Protein AF-A0A8J8AW54-F1 (afdb_monomer_lite)

pLDDT: mean 80.11, std 24.18, range [31.42, 98.75]

Secondary structure (DSSP, 8-state):
--PPPP---PPP-----------------------------PPPP--TTTSTTS--SS--HHHHHHHTT--HHHHHHHHHHHHHHHHHHHHHHHHTT-HHHHHHHHHHHHHHTHHHHHHHHHHTTPPP-HHHHHHHHHHHHTT--HHHHHHHHHHHHHHHHHHHGGGTT-HHHHHHHHHHHHHHHHHHHHHTEETTEES-HHHHHHTT--

Structure (mmCIF, N/CA/C/O backbone):
data_AF-A0A8J8AW54-F1
#
_entry.id   AF-A0A8J8AW54-F1
#
loop_
_atom_site.group_PDB
_atom_site.id
_atom_site.type_symbol
_atom_site.label_atom_id
_atom_site.label_alt_id
_atom_site.label_comp_id
_atom_site.label_asym_id
_atom_site.label_entity_id
_atom_site.label_seq_id
_atom_site.pdbx_PDB_ins_code
_atom_site.Cartn_x
_atom_site.Cartn_y
_atom_site.Cartn_z
_atom_site.occupancy
_atom_site.B_iso_or_equiv
_atom_site.auth_seq_id
_atom_site.auth_comp_id
_atom_site.auth_asym_id
_atom_site.auth_atom_id
_atom_site.pdbx_PDB_model_num
ATOM 1 N N . MET A 1 1 ? -40.677 -19.130 32.844 1.00 48.62 1 MET A N 1
ATOM 2 C CA . MET A 1 1 ? -39.792 -18.388 31.922 1.00 48.62 1 MET A CA 1
ATOM 3 C C . MET A 1 1 ? -39.401 -19.340 30.803 1.00 48.62 1 MET A C 1
ATOM 5 O O . MET A 1 1 ? -38.615 -20.244 31.039 1.00 48.62 1 MET A O 1
ATOM 9 N N . THR A 1 2 ? -40.040 -19.239 29.641 1.00 48.47 2 THR A N 1
ATOM 10 C CA . THR A 1 2 ? -39.802 -20.123 28.487 1.00 48.47 2 THR A CA 1
ATOM 11 C C . THR A 1 2 ? -38.800 -19.460 27.547 1.00 48.47 2 THR A C 1
ATOM 13 O O . THR A 1 2 ? -39.107 -18.418 26.973 1.00 48.47 2 THR A O 1
ATOM 16 N N . GLN A 1 3 ? -37.598 -20.033 27.424 1.00 49.41 3 GLN A N 1
ATOM 17 C CA . GLN A 1 3 ? -36.606 -19.610 26.432 1.00 49.41 3 GLN A CA 1
ATOM 18 C C . GLN A 1 3 ? -37.079 -19.994 25.025 1.00 49.41 3 GLN A C 1
ATOM 20 O O . GLN A 1 3 ? -37.385 -21.157 24.763 1.00 49.41 3 GLN A O 1
ATOM 25 N N . THR A 1 4 ? -37.107 -19.018 24.121 1.00 56.12 4 THR A N 1
ATOM 26 C CA . THR A 1 4 ? -37.294 -19.243 22.685 1.00 56.12 4 THR A CA 1
ATOM 27 C C . THR A 1 4 ? -35.968 -19.720 22.084 1.00 56.12 4 THR A C 1
ATOM 29 O O . THR A 1 4 ? -34.956 -19.044 22.279 1.00 56.12 4 THR A O 1
ATOM 32 N N . PRO A 1 5 ? -35.927 -20.852 21.360 1.00 62.47 5 PRO A N 1
ATOM 33 C CA . PRO A 1 5 ? -34.692 -21.334 20.756 1.00 62.47 5 PRO A CA 1
ATOM 34 C C . PRO A 1 5 ? -34.229 -20.420 19.605 1.00 62.47 5 PRO A C 1
ATOM 36 O O . PRO A 1 5 ? -35.064 -19.816 18.921 1.00 62.47 5 PRO A O 1
ATOM 39 N N . PRO A 1 6 ? -32.909 -20.320 19.359 1.00 60.00 6 PRO A N 1
ATOM 40 C CA . PRO A 1 6 ? -32.363 -19.490 18.293 1.00 60.00 6 PRO A CA 1
ATOM 41 C C . PRO A 1 6 ? -32.798 -19.989 16.909 1.00 60.00 6 PRO A C 1
ATOM 43 O O . PRO A 1 6 ? -32.825 -21.187 16.619 1.00 60.00 6 PRO A O 1
ATOM 46 N N . ARG A 1 7 ? -33.138 -19.033 16.039 1.00 60.59 7 ARG A N 1
ATOM 47 C CA . ARG A 1 7 ? -33.585 -19.275 14.665 1.00 60.59 7 ARG A CA 1
ATOM 48 C C . ARG A 1 7 ? -32.412 -19.763 13.816 1.00 60.59 7 ARG A C 1
ATOM 50 O O . ARG A 1 7 ? -31.474 -19.012 13.576 1.00 60.59 7 ARG A O 1
ATOM 57 N N . GLN A 1 8 ? -32.489 -20.996 13.328 1.00 51.47 8 GLN A N 1
ATOM 58 C CA . GLN A 1 8 ? -31.523 -21.516 12.363 1.00 51.47 8 GLN A CA 1
ATOM 59 C C . GLN A 1 8 ? -31.789 -20.904 10.983 1.00 51.47 8 GLN A C 1
ATOM 61 O O . GLN A 1 8 ? -32.913 -20.957 10.481 1.00 51.47 8 GLN A O 1
ATOM 66 N N . THR A 1 9 ? -30.763 -20.328 10.360 1.00 59.38 9 THR A N 1
ATOM 67 C CA . THR A 1 9 ? -30.799 -19.898 8.959 1.00 59.38 9 THR A CA 1
ATOM 68 C C . THR A 1 9 ? -29.846 -20.773 8.151 1.00 59.38 9 THR A C 1
ATOM 70 O O . THR A 1 9 ? -28.687 -20.959 8.508 1.00 59.38 9 THR A O 1
ATOM 73 N N . ALA A 1 10 ? -30.349 -21.357 7.062 1.00 54.06 10 ALA A N 1
ATOM 74 C CA . ALA A 1 10 ? -29.527 -22.111 6.123 1.00 54.06 10 ALA A CA 1
ATOM 75 C C . ALA A 1 10 ? -28.941 -21.151 5.071 1.00 54.06 10 ALA A C 1
ATOM 77 O O . ALA A 1 10 ? -29.690 -20.333 4.523 1.00 54.06 10 ALA A O 1
ATOM 78 N N . PRO A 1 11 ? -27.640 -21.235 4.739 1.00 44.56 11 PRO A N 1
ATOM 79 C CA . PRO A 1 11 ? -27.063 -20.417 3.681 1.00 44.56 11 PRO A CA 1
ATOM 80 C C . PRO A 1 11 ? -27.681 -20.794 2.327 1.00 44.56 11 PRO A C 1
ATOM 82 O O . PRO A 1 11 ? -27.691 -21.961 1.923 1.00 44.56 11 PRO A O 1
ATOM 85 N N . ARG A 1 12 ? -28.203 -19.795 1.604 1.00 50.25 12 ARG A N 1
ATOM 86 C CA . ARG A 1 12 ? -28.661 -19.968 0.218 1.00 50.25 12 ARG A CA 1
ATOM 87 C C . ARG A 1 12 ? -27.445 -20.308 -0.641 1.00 50.25 12 ARG A C 1
ATOM 89 O O . ARG A 1 12 ? -26.527 -19.506 -0.761 1.00 50.25 12 ARG A O 1
ATOM 96 N N . ARG A 1 13 ? -27.436 -21.502 -1.237 1.00 42.06 13 ARG A N 1
ATOM 97 C CA . ARG A 1 13 ? -26.411 -21.909 -2.206 1.00 42.06 13 ARG A CA 1
ATOM 98 C C . ARG A 1 13 ? -26.581 -21.077 -3.476 1.00 42.06 13 ARG A C 1
ATOM 100 O O . ARG A 1 13 ? -27.529 -21.296 -4.227 1.00 42.06 13 ARG A O 1
ATOM 107 N N . TRP A 1 14 ? -25.666 -20.146 -3.716 1.00 40.84 14 TRP A N 1
ATOM 108 C CA . TRP A 1 14 ? -25.544 -19.441 -4.989 1.00 40.84 14 TRP A CA 1
ATOM 109 C C . TRP A 1 14 ? -24.966 -20.416 -6.022 1.00 40.84 14 TRP A C 1
ATOM 111 O O . TRP A 1 14 ? -23.764 -20.478 -6.252 1.00 40.84 14 TRP A O 1
ATOM 121 N N . ARG A 1 15 ? -25.823 -21.250 -6.618 1.00 46.38 15 ARG A N 1
ATOM 122 C CA . ARG A 1 15 ? -25.513 -21.869 -7.911 1.00 46.38 15 ARG A CA 1
ATOM 123 C C . ARG A 1 15 ? -25.784 -20.783 -8.934 1.00 46.38 15 ARG A C 1
ATOM 125 O O . ARG A 1 15 ? -26.951 -20.464 -9.114 1.00 46.38 15 ARG A O 1
ATOM 132 N N . ASN A 1 16 ? -24.722 -20.164 -9.450 1.00 44.56 16 ASN A N 1
ATOM 133 C CA . ASN A 1 16 ? -24.580 -19.585 -10.794 1.00 44.56 16 ASN A CA 1
ATOM 134 C C . ASN A 1 16 ? -23.356 -18.650 -10.817 1.00 44.56 16 ASN A C 1
ATOM 136 O O . ASN A 1 16 ? -23.493 -17.438 -10.915 1.00 44.56 16 ASN A O 1
ATOM 140 N N . LEU A 1 17 ? -22.154 -19.224 -10.745 1.00 45.94 17 LEU A N 1
ATOM 141 C CA . LEU A 1 17 ? -21.002 -18.659 -11.446 1.00 45.94 17 LEU A CA 1
ATOM 142 C C . LEU A 1 17 ? -20.695 -19.645 -12.578 1.00 45.94 17 LEU A C 1
ATOM 144 O O . LEU A 1 17 ? -19.914 -20.581 -12.426 1.00 45.94 17 LEU A O 1
ATOM 148 N N . ALA A 1 18 ? -21.449 -19.533 -13.669 1.00 40.56 18 ALA A N 1
ATOM 149 C CA . ALA A 1 18 ? -21.134 -20.252 -14.891 1.00 40.56 18 ALA A CA 1
ATOM 150 C C . ALA A 1 18 ? -20.064 -19.440 -15.623 1.00 40.56 18 ALA A C 1
ATOM 152 O O . ALA A 1 18 ? -20.347 -18.369 -16.154 1.00 40.56 18 ALA A O 1
ATOM 153 N N . LEU A 1 19 ? -18.835 -19.956 -15.606 1.00 40.94 19 LEU A N 1
ATOM 154 C CA . LEU A 1 19 ? -17.763 -19.571 -16.517 1.00 40.94 19 LEU A CA 1
ATOM 155 C C . LEU A 1 19 ? -18.290 -19.718 -17.955 1.00 40.94 19 LEU A C 1
ATOM 157 O O . LEU A 1 19 ? -18.481 -20.836 -18.436 1.00 40.94 19 LEU A O 1
ATOM 161 N N . ALA A 1 20 ? -18.544 -18.609 -18.644 1.00 39.16 20 ALA A N 1
ATOM 162 C CA . ALA A 1 20 ? -18.808 -18.629 -20.076 1.00 39.16 20 ALA A CA 1
ATOM 163 C C . ALA A 1 20 ? -17.467 -18.599 -20.820 1.00 39.16 20 ALA A C 1
ATOM 165 O O . ALA A 1 20 ? -17.004 -17.557 -21.273 1.00 39.16 20 ALA A O 1
ATOM 166 N N . GLY A 1 21 ? -16.831 -19.766 -20.926 1.00 37.03 21 GLY A N 1
ATOM 167 C CA . GLY A 1 21 ? -15.803 -20.011 -21.930 1.00 37.03 21 GLY A CA 1
ATOM 168 C C . GLY A 1 21 ? -16.473 -20.153 -23.293 1.00 37.03 21 GLY A C 1
ATOM 169 O O . GLY A 1 21 ? -16.985 -21.220 -23.622 1.00 37.03 21 GLY A O 1
ATOM 170 N N . ALA A 1 22 ? -16.495 -19.084 -24.084 1.00 38.50 22 ALA A N 1
ATOM 171 C CA . ALA A 1 22 ? -16.893 -19.158 -25.484 1.00 38.50 22 ALA A CA 1
ATOM 172 C C . ALA A 1 22 ? -15.664 -19.505 -26.337 1.00 38.50 22 ALA A C 1
ATOM 174 O O . ALA A 1 22 ? -14.986 -18.635 -26.876 1.00 38.50 22 ALA A O 1
ATOM 175 N N . ALA A 1 23 ? -15.380 -20.802 -26.455 1.00 38.22 23 ALA A N 1
ATOM 176 C CA . ALA A 1 23 ? -14.557 -21.322 -27.536 1.00 38.22 23 ALA A CA 1
ATOM 177 C C . ALA A 1 23 ? -15.383 -21.267 -28.829 1.00 38.22 23 ALA A C 1
ATOM 179 O O . ALA A 1 23 ? -16.235 -22.122 -29.068 1.00 38.22 23 ALA A O 1
ATOM 180 N N . VAL A 1 24 ? -15.151 -20.253 -29.660 1.00 39.88 24 VAL A N 1
ATOM 181 C CA . VAL A 1 24 ? -15.649 -20.244 -31.037 1.00 39.88 24 VAL A CA 1
ATOM 182 C C . VAL A 1 24 ? -14.546 -20.811 -31.923 1.00 39.88 24 VAL A C 1
ATOM 184 O O . VAL A 1 24 ? -13.605 -20.121 -32.304 1.00 39.88 24 VAL A O 1
ATOM 187 N N . GLY A 1 25 ? -14.656 -22.105 -32.220 1.00 33.88 25 GLY A N 1
ATOM 188 C CA . GLY A 1 25 ? -13.906 -22.732 -33.298 1.00 33.88 25 GLY A CA 1
ATOM 189 C C . GLY A 1 25 ? -14.502 -22.325 -34.643 1.00 33.88 25 GLY A C 1
ATOM 190 O O . GLY A 1 25 ? -15.674 -22.593 -34.901 1.00 33.88 25 GLY A O 1
ATOM 191 N N . PHE A 1 26 ? -13.691 -21.717 -35.505 1.00 37.50 26 PHE A N 1
ATOM 192 C CA . PHE A 1 26 ? -13.981 -21.619 -36.932 1.00 37.50 26 PHE A CA 1
ATOM 193 C C . PHE A 1 26 ? -12.930 -22.371 -37.745 1.00 37.50 26 PHE A C 1
ATOM 195 O O . PHE A 1 26 ? -11.754 -22.447 -37.395 1.00 37.50 26 PHE A 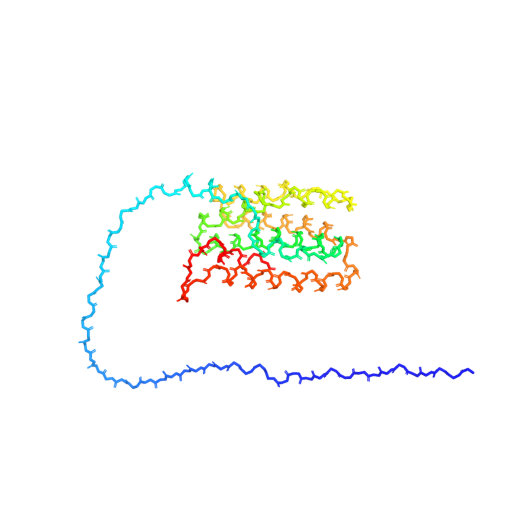O 1
ATOM 202 N N . ALA A 1 27 ? -13.449 -22.995 -38.795 1.00 37.72 27 ALA A N 1
ATOM 203 C CA . ALA A 1 27 ? -12.850 -24.012 -39.632 1.00 37.72 27 ALA A CA 1
ATOM 204 C C . ALA A 1 27 ? -11.526 -23.608 -40.297 1.00 37.72 27 ALA A C 1
ATOM 206 O O . ALA A 1 27 ? -11.298 -22.459 -40.665 1.00 37.72 27 ALA A O 1
ATOM 207 N N . ALA A 1 28 ? -10.694 -24.625 -40.520 1.00 36.72 28 ALA A N 1
ATOM 208 C CA . ALA A 1 28 ? -9.489 -24.554 -41.324 1.00 36.72 28 ALA A CA 1
ATOM 209 C C . ALA A 1 28 ? -9.802 -24.284 -42.809 1.00 36.72 28 ALA A C 1
ATOM 211 O O . ALA A 1 28 ? -10.578 -25.004 -43.436 1.00 36.72 28 ALA A O 1
ATOM 212 N N . GLY A 1 29 ? -9.114 -23.293 -43.375 1.00 34.28 29 GLY A N 1
ATOM 213 C CA . GLY A 1 29 ? -8.946 -23.063 -44.809 1.00 34.28 29 GLY A CA 1
ATOM 214 C C . GLY A 1 29 ? -7.835 -22.024 -45.018 1.00 34.28 29 GLY A C 1
ATOM 215 O O . GLY A 1 29 ? -7.853 -21.002 -44.332 1.00 34.28 29 GLY A O 1
ATOM 216 N N . PRO A 1 30 ? -6.830 -22.255 -45.885 1.00 40.88 30 PRO A N 1
ATOM 217 C CA . PRO A 1 30 ? -5.673 -21.376 -45.967 1.00 40.88 30 PRO A CA 1
ATOM 218 C C . PRO A 1 30 ? -5.991 -20.174 -46.864 1.00 40.88 30 PRO A C 1
ATOM 220 O O . PRO A 1 30 ? -6.164 -20.311 -48.072 1.00 40.88 30 PRO A O 1
ATOM 223 N N . MET A 1 31 ? -6.029 -18.978 -46.283 1.00 37.59 31 MET A N 1
ATOM 224 C CA . MET A 1 31 ? -5.894 -17.719 -47.015 1.00 37.59 31 MET A CA 1
ATOM 225 C C . MET A 1 31 ? -4.644 -17.024 -46.487 1.00 37.59 31 MET A C 1
ATOM 227 O O . MET A 1 31 ? -4.609 -16.530 -45.363 1.00 37.59 31 MET A O 1
ATOM 231 N N . ALA A 1 32 ? -3.588 -17.045 -47.297 1.00 43.69 32 ALA A N 1
ATOM 232 C CA . ALA A 1 32 ? -2.368 -16.299 -47.047 1.00 43.69 32 ALA A CA 1
ATOM 233 C C . ALA A 1 32 ? -2.663 -14.798 -47.197 1.00 43.69 32 ALA A C 1
ATOM 235 O O . ALA A 1 32 ? -2.656 -14.266 -48.303 1.00 43.69 32 ALA A O 1
ATOM 236 N N . ALA A 1 33 ? -2.931 -14.122 -46.082 1.00 39.72 33 ALA A N 1
ATOM 237 C CA . ALA A 1 33 ? -2.889 -12.670 -46.009 1.00 39.72 33 ALA A CA 1
ATOM 238 C C . ALA A 1 33 ? -1.488 -12.264 -45.536 1.00 39.72 33 ALA A C 1
ATOM 240 O O . ALA A 1 33 ? -1.122 -12.456 -44.377 1.00 39.72 33 ALA A O 1
ATOM 241 N N . GLN A 1 34 ? -0.681 -11.742 -46.459 1.00 39.69 34 GLN A N 1
ATOM 242 C CA . GLN A 1 34 ? 0.564 -11.056 -46.130 1.00 39.69 34 GLN A CA 1
ATOM 243 C C . GLN A 1 34 ? 0.218 -9.773 -45.370 1.00 39.69 34 GLN A C 1
ATOM 245 O O . GLN A 1 34 ? -0.119 -8.759 -45.975 1.00 39.69 34 GLN A O 1
ATOM 250 N N . VAL A 1 35 ? 0.292 -9.817 -44.042 1.00 35.75 35 VAL A N 1
ATOM 251 C CA . VAL A 1 35 ? 0.305 -8.614 -43.208 1.00 35.75 35 VAL A CA 1
ATOM 252 C C . VAL A 1 35 ? 1.763 -8.341 -42.867 1.00 35.75 35 VAL A C 1
ATOM 254 O O . VAL A 1 35 ? 2.351 -8.993 -42.007 1.00 35.75 35 VAL A O 1
ATOM 257 N N . ALA A 1 36 ? 2.379 -7.419 -43.604 1.00 36.31 36 ALA A N 1
ATOM 258 C CA . ALA A 1 36 ? 3.664 -6.865 -43.205 1.00 36.31 36 ALA A CA 1
ATOM 259 C C . ALA A 1 36 ? 3.462 -6.092 -41.888 1.00 36.31 36 ALA A C 1
ATOM 261 O O . ALA A 1 36 ? 2.552 -5.261 -41.827 1.00 36.31 36 ALA A O 1
ATOM 262 N N . PRO A 1 37 ? 4.262 -6.324 -40.833 1.00 36.91 37 PRO A N 1
ATOM 263 C CA . PRO A 1 37 ? 4.159 -5.515 -39.630 1.00 36.91 37 PRO A CA 1
ATOM 264 C C . PRO A 1 37 ? 4.633 -4.096 -39.952 1.00 36.91 37 PRO A C 1
ATOM 266 O O . PRO A 1 37 ? 5.780 -3.891 -40.361 1.00 36.91 37 PRO A O 1
ATOM 269 N N . LEU A 1 38 ? 3.748 -3.115 -39.767 1.00 31.42 38 LEU A N 1
ATOM 270 C CA . LEU A 1 38 ? 4.112 -1.705 -39.779 1.00 31.42 38 LEU A CA 1
ATOM 271 C C . LEU A 1 38 ? 5.065 -1.465 -38.601 1.00 31.42 38 LEU A C 1
ATOM 273 O O . LEU A 1 38 ? 4.649 -1.398 -37.448 1.00 31.42 38 LEU A O 1
ATOM 277 N N . ARG A 1 39 ? 6.367 -1.389 -38.884 1.00 32.56 39 ARG A N 1
ATOM 278 C CA . ARG A 1 39 ? 7.369 -0.975 -37.901 1.00 32.56 39 ARG A CA 1
ATOM 279 C C . ARG A 1 39 ? 7.334 0.542 -37.798 1.00 32.56 39 ARG A C 1
ATOM 281 O O . ARG A 1 39 ? 7.883 1.230 -38.654 1.00 32.56 39 ARG A O 1
ATOM 288 N N . VAL A 1 40 ? 6.688 1.047 -36.755 1.00 35.28 40 VAL A N 1
ATOM 289 C CA . VAL A 1 40 ? 6.854 2.435 -36.324 1.00 35.28 40 VAL A CA 1
ATOM 290 C C . VAL A 1 40 ? 8.061 2.470 -35.390 1.00 35.28 40 VAL A C 1
ATOM 292 O O . VAL A 1 40 ? 8.010 1.959 -34.276 1.00 35.28 40 VAL A O 1
ATOM 295 N N . THR A 1 41 ? 9.176 3.019 -35.863 1.00 33.84 41 THR A N 1
ATOM 296 C CA . THR A 1 41 ? 10.344 3.310 -35.024 1.00 33.84 41 THR A CA 1
ATOM 297 C C . THR A 1 41 ? 10.111 4.666 -34.363 1.00 33.84 41 THR A C 1
ATOM 299 O O . THR A 1 41 ? 10.267 5.697 -35.016 1.00 33.84 41 THR A O 1
ATOM 302 N N . LEU A 1 42 ? 9.711 4.679 -33.091 1.00 35.25 42 LEU A N 1
ATOM 303 C CA . LEU A 1 42 ? 9.741 5.897 -32.278 1.00 35.25 42 LEU A CA 1
ATOM 304 C C . LEU A 1 42 ? 11.128 6.020 -31.626 1.00 35.25 42 LEU A C 1
ATOM 306 O O . LEU A 1 42 ? 11.667 5.007 -31.169 1.00 35.25 42 LEU A O 1
ATOM 310 N N . PRO A 1 43 ? 11.746 7.215 -31.605 1.00 34.47 43 PRO A N 1
ATOM 311 C CA . PRO A 1 43 ? 12.976 7.425 -30.856 1.00 34.47 43 PRO A CA 1
ATOM 312 C C . PRO A 1 43 ? 12.689 7.211 -29.367 1.00 34.47 43 PRO A C 1
ATOM 314 O O . PRO A 1 43 ? 11.725 7.767 -28.846 1.00 34.47 43 PRO A O 1
ATOM 317 N N . ALA A 1 44 ? 13.509 6.399 -28.698 1.00 39.44 44 ALA A N 1
ATOM 318 C CA . ALA A 1 44 ? 13.427 6.214 -27.255 1.00 39.44 44 ALA A CA 1
ATOM 319 C C . ALA A 1 44 ? 13.686 7.564 -26.571 1.00 39.44 44 ALA A C 1
ATOM 321 O O . ALA A 1 44 ? 14.781 8.111 -26.748 1.00 39.44 44 ALA A O 1
ATOM 322 N N . PRO A 1 45 ? 12.729 8.131 -25.822 1.00 41.28 45 PRO A N 1
ATOM 323 C CA . PRO A 1 45 ? 13.051 9.234 -24.950 1.00 41.28 45 PRO A CA 1
ATOM 324 C C . PRO A 1 45 ? 13.724 8.650 -23.703 1.00 41.28 45 PRO A C 1
ATOM 326 O O . PRO A 1 45 ? 13.356 7.586 -23.203 1.00 41.28 45 PRO A O 1
ATOM 329 N N . ASP A 1 46 ? 14.752 9.342 -23.233 1.00 47.22 46 ASP A N 1
ATOM 330 C CA . ASP A 1 46 ? 15.318 9.179 -21.898 1.00 47.22 46 ASP A CA 1
ATOM 331 C C . ASP A 1 46 ? 14.241 9.585 -20.872 1.00 47.22 46 ASP A C 1
ATOM 333 O O . ASP A 1 46 ? 14.150 10.735 -20.451 1.00 47.22 46 ASP A O 1
ATOM 337 N N . LEU A 1 47 ? 13.319 8.655 -20.602 1.00 42.88 47 LEU A N 1
ATOM 338 C CA . LEU A 1 47 ? 12.099 8.854 -19.808 1.00 42.88 47 LEU A CA 1
ATOM 339 C C . LEU A 1 47 ? 12.300 8.572 -18.314 1.00 42.88 47 LEU A C 1
ATOM 341 O O . LEU A 1 47 ? 11.404 8.844 -17.520 1.00 42.88 47 LEU A O 1
ATOM 345 N N . GLY A 1 48 ? 13.455 8.036 -17.912 1.00 39.78 48 GLY A N 1
ATOM 346 C CA . GLY A 1 48 ? 13.633 7.456 -16.577 1.00 39.78 48 GLY A CA 1
ATOM 347 C C . GLY A 1 48 ? 13.606 8.464 -15.424 1.00 39.78 48 GLY A C 1
ATOM 348 O O . GLY A 1 48 ? 13.330 8.081 -14.293 1.00 39.78 48 GLY A O 1
ATOM 349 N N . ALA A 1 49 ? 13.873 9.748 -15.689 1.00 39.59 49 ALA A N 1
ATOM 350 C CA . ALA A 1 49 ? 14.078 10.747 -14.634 1.00 39.59 49 ALA A CA 1
ATOM 351 C C . ALA A 1 49 ? 13.086 11.924 -14.640 1.00 39.59 49 ALA A C 1
ATOM 353 O O . ALA A 1 49 ? 13.081 12.705 -13.692 1.00 39.59 49 ALA A O 1
ATOM 354 N N . GLN A 1 50 ? 12.263 12.087 -15.683 1.00 35.12 50 GLN A N 1
ATOM 355 C CA . GLN A 1 50 ? 11.374 13.256 -15.829 1.00 35.12 50 GLN A CA 1
ATOM 356 C C . GLN A 1 50 ? 9.880 12.938 -15.708 1.00 35.12 50 GLN A C 1
ATOM 358 O O . GLN A 1 50 ? 9.082 13.869 -15.675 1.00 35.12 50 GLN A O 1
ATOM 363 N N . LEU A 1 51 ? 9.494 11.663 -15.597 1.00 42.00 51 LEU A N 1
ATOM 364 C CA . LEU A 1 51 ? 8.089 11.287 -15.401 1.00 42.00 51 LEU A CA 1
ATOM 365 C C . LEU A 1 51 ? 7.618 11.451 -13.943 1.00 42.00 51 LEU A C 1
ATOM 367 O O . LEU A 1 51 ? 6.440 11.662 -13.702 1.00 42.00 51 LEU A O 1
ATOM 371 N N . TRP A 1 52 ? 8.540 11.419 -12.975 1.00 45.78 52 TRP A N 1
ATOM 372 C CA . TRP A 1 52 ? 8.219 11.351 -11.540 1.00 45.78 52 TRP A CA 1
ATOM 373 C C . TRP A 1 52 ? 7.870 12.688 -10.872 1.00 45.78 52 TRP A C 1
ATOM 375 O O . TRP A 1 52 ? 7.506 12.706 -9.703 1.00 45.78 52 TRP A O 1
ATOM 385 N N . THR A 1 53 ? 8.022 13.822 -11.560 1.00 39.03 53 THR A N 1
ATOM 386 C CA . THR A 1 53 ? 7.888 15.153 -10.935 1.00 39.03 53 THR A CA 1
ATOM 387 C C . THR A 1 53 ? 6.650 15.934 -11.365 1.00 39.03 53 THR A C 1
ATOM 389 O O . THR A 1 53 ? 6.522 17.101 -10.993 1.00 39.03 53 THR A O 1
ATOM 392 N N . VAL A 1 54 ? 5.722 15.325 -12.112 1.00 40.34 54 VAL A N 1
ATOM 393 C CA . VAL A 1 54 ? 4.493 16.002 -12.562 1.00 40.34 54 VAL A CA 1
ATOM 394 C C . VAL A 1 54 ? 3.249 15.126 -12.373 1.00 40.34 54 VAL A C 1
ATOM 396 O O . VAL A 1 54 ? 2.510 14.897 -13.316 1.00 40.34 54 VAL A O 1
ATOM 399 N N . GLN A 1 55 ? 3.000 14.670 -11.145 1.00 45.50 55 GLN A N 1
ATOM 400 C CA . GLN A 1 55 ? 1.653 14.338 -10.658 1.00 45.50 55 GLN A CA 1
ATOM 401 C C . GLN A 1 55 ? 1.661 14.522 -9.137 1.00 45.50 55 GLN A C 1
ATOM 403 O O . GLN A 1 55 ? 1.863 13.614 -8.350 1.00 45.50 55 GLN A O 1
ATOM 408 N N . SER A 1 56 ? 1.607 15.781 -8.720 1.00 48.16 56 SER A N 1
ATOM 409 C CA . SER A 1 56 ? 1.370 16.172 -7.336 1.00 48.16 56 SER A CA 1
ATOM 410 C C . SER A 1 56 ? 0.374 17.304 -7.432 1.00 48.16 56 SER A C 1
ATOM 412 O O . SER A 1 56 ? 0.730 18.364 -7.939 1.00 48.16 56 SER A O 1
ATOM 414 N N . GLU A 1 57 ? -0.882 17.003 -7.097 1.00 38.28 57 GLU A N 1
ATOM 415 C CA . GLU A 1 57 ? -1.880 17.868 -6.444 1.00 38.28 57 GLU A CA 1
ATOM 416 C C . GLU A 1 57 ? -3.251 17.158 -6.491 1.00 38.28 57 GLU A C 1
ATOM 418 O O . GLU A 1 57 ? -4.171 17.577 -7.190 1.00 38.28 57 GLU A O 1
ATOM 423 N N . GLY A 1 58 ? -3.390 16.070 -5.725 1.00 43.81 58 GLY A N 1
ATOM 424 C CA . GLY A 1 58 ? -4.682 15.446 -5.427 1.00 43.81 58 GLY A CA 1
ATOM 425 C C . GLY A 1 58 ? -4.686 13.950 -5.688 1.00 43.81 58 GLY A C 1
ATOM 426 O O . GLY A 1 58 ? -5.039 13.556 -6.793 1.00 43.81 58 GLY A O 1
ATOM 427 N N . GLY A 1 59 ? -4.326 13.181 -4.650 1.00 52.81 59 GLY A N 1
ATOM 428 C CA . GLY A 1 59 ? -4.206 11.723 -4.683 1.00 52.81 59 GLY A CA 1
ATOM 429 C C . GLY A 1 59 ? -5.312 11.070 -5.496 1.00 52.81 59 GLY A C 1
ATOM 430 O O . GLY A 1 59 ? -6.500 11.398 -5.328 1.00 52.81 59 GLY A O 1
ATOM 431 N N . GLU A 1 60 ? -4.870 10.233 -6.425 1.00 58.88 60 GLU A N 1
ATOM 432 C CA . GLU A 1 60 ? -5.668 9.686 -7.510 1.00 58.88 60 GLU A CA 1
ATOM 433 C C . GLU A 1 60 ? -6.939 9.041 -6.938 1.00 58.88 60 GLU A C 1
ATOM 435 O O . GLU A 1 60 ? -6.979 8.539 -5.810 1.00 58.88 60 GLU A O 1
ATOM 440 N N . GLY A 1 61 ? -8.070 9.270 -7.609 1.00 63.12 61 GLY A N 1
ATOM 441 C CA . GLY A 1 61 ? -9.383 9.362 -6.957 1.00 63.12 61 GLY A CA 1
ATOM 442 C C . GLY A 1 61 ? -9.828 8.139 -6.140 1.00 63.12 61 GLY A C 1
ATOM 443 O O . GLY A 1 61 ? -10.754 8.264 -5.329 1.00 63.12 61 GLY A O 1
ATOM 444 N N . GLY A 1 62 ? -9.204 6.974 -6.318 1.00 77.75 62 GLY A N 1
ATOM 445 C CA . GLY A 1 62 ? -9.426 5.780 -5.518 1.00 77.75 62 GLY A CA 1
ATOM 446 C C . GLY A 1 62 ? -8.894 5.896 -4.090 1.00 77.75 62 GLY A C 1
ATOM 447 O O . GLY A 1 62 ? -9.644 5.566 -3.167 1.00 77.75 62 GLY A O 1
ATOM 448 N N . GLU A 1 63 ? -7.685 6.411 -3.857 1.00 84.19 63 GLU A N 1
ATOM 449 C CA . GLU A 1 63 ? -7.118 6.524 -2.500 1.00 84.19 63 GLU A CA 1
ATOM 450 C C . GLU A 1 63 ? -7.927 7.493 -1.631 1.00 84.19 63 GLU A C 1
ATOM 452 O O . GLU A 1 63 ? -8.437 7.143 -0.555 1.00 84.19 63 GLU A O 1
ATOM 457 N N . ALA A 1 64 ? -8.124 8.710 -2.144 1.00 86.19 64 ALA A N 1
ATOM 458 C CA . ALA A 1 64 ? -8.950 9.725 -1.503 1.00 86.19 64 ALA A CA 1
ATOM 459 C C . ALA A 1 64 ? -10.410 9.252 -1.376 1.00 86.19 64 ALA A C 1
ATOM 461 O O . ALA A 1 64 ? -11.066 9.479 -0.352 1.00 86.19 64 ALA A O 1
ATOM 462 N N . GLY A 1 65 ? -10.921 8.543 -2.387 1.00 86.44 65 GLY A N 1
ATOM 463 C CA . GLY A 1 65 ? -12.260 7.959 -2.396 1.00 86.44 65 GLY A CA 1
ATOM 464 C C . GLY A 1 65 ? -12.459 6.860 -1.349 1.00 86.44 65 GLY A C 1
ATOM 465 O O . GLY A 1 65 ? -13.543 6.762 -0.764 1.00 86.44 65 GLY A O 1
ATOM 466 N N . ALA A 1 66 ? -11.427 6.064 -1.055 1.00 91.31 66 ALA A N 1
ATOM 467 C CA . ALA A 1 66 ? -11.492 4.992 -0.065 1.00 91.31 66 ALA A CA 1
ATOM 468 C C . ALA A 1 66 ? -11.752 5.544 1.345 1.00 91.31 66 ALA A C 1
ATOM 470 O O . ALA A 1 66 ? -12.558 4.986 2.100 1.00 91.31 66 ALA A O 1
ATOM 471 N N . VAL A 1 67 ? -11.125 6.675 1.678 1.00 94.06 67 VAL A N 1
ATOM 472 C CA . VAL A 1 67 ? -11.222 7.314 3.000 1.00 94.06 67 VAL A CA 1
ATOM 473 C C . VAL A 1 67 ? -12.348 8.346 3.099 1.00 94.06 67 VAL A C 1
ATOM 475 O O . VAL A 1 67 ? -12.806 8.657 4.202 1.00 94.06 67 VAL A O 1
ATOM 478 N N . ALA A 1 68 ? -12.852 8.855 1.972 1.00 92.69 68 ALA A N 1
ATOM 479 C CA . ALA A 1 68 ? -13.915 9.853 1.952 1.00 92.69 68 ALA A CA 1
ATOM 480 C C . ALA A 1 68 ? -15.172 9.373 2.706 1.00 92.69 68 ALA A C 1
ATOM 482 O O . ALA A 1 68 ? -15.760 8.320 2.425 1.00 92.69 68 ALA A O 1
ATOM 483 N N . GLY A 1 69 ? -15.587 10.160 3.706 1.00 93.50 69 GLY A N 1
ATOM 484 C CA . GLY A 1 69 ? -16.767 9.882 4.532 1.00 93.50 69 GLY A CA 1
ATOM 485 C C . GLY A 1 69 ? -16.702 8.577 5.338 1.00 93.50 69 GLY A C 1
ATOM 486 O O . GLY A 1 69 ? -17.744 8.091 5.778 1.00 93.50 69 GLY A O 1
ATOM 487 N N . ALA A 1 70 ? -15.523 7.967 5.489 1.00 95.50 70 ALA A N 1
ATOM 488 C CA . ALA A 1 70 ? -15.311 6.826 6.373 1.00 95.50 70 ALA A CA 1
ATOM 489 C C . ALA A 1 70 ? -15.314 7.255 7.850 1.00 95.50 70 ALA A C 1
ATOM 491 O O . ALA A 1 70 ? -15.049 8.415 8.171 1.00 95.50 70 ALA A O 1
ATOM 492 N N . SER A 1 71 ? -15.591 6.314 8.761 1.00 96.19 71 SER A N 1
ATOM 493 C CA . SER A 1 71 ? -15.224 6.512 10.170 1.00 96.19 71 SER A CA 1
ATOM 494 C C . SER A 1 71 ? -13.699 6.494 10.315 1.00 96.19 71 SER A C 1
ATOM 496 O O . SER A 1 71 ? -12.998 6.032 9.413 1.00 96.19 71 SER A O 1
ATOM 498 N N . GLN A 1 72 ? -13.177 6.972 11.446 1.00 95.12 72 GLN A N 1
ATOM 499 C CA . GLN A 1 72 ? -11.731 7.006 11.687 1.00 95.12 72 GLN A CA 1
ATOM 500 C C . GLN A 1 72 ? -11.114 5.602 11.622 1.00 95.12 72 GLN A C 1
ATOM 502 O O . GLN A 1 72 ? -10.074 5.420 11.000 1.00 95.12 72 GLN A O 1
ATOM 507 N N . GLU A 1 73 ? -11.792 4.601 12.182 1.00 96.00 73 GLU A N 1
ATOM 508 C CA . GLU A 1 73 ? -11.332 3.210 12.221 1.00 96.00 73 GLU A CA 1
ATOM 509 C C . GLU A 1 73 ? -11.344 2.574 10.823 1.00 96.00 73 GLU A C 1
ATOM 511 O O . GLU A 1 73 ? -10.442 1.820 10.455 1.00 96.00 73 GLU A O 1
ATOM 516 N N . VAL A 1 74 ? -12.355 2.903 10.010 1.00 97.38 74 VAL A N 1
ATOM 517 C CA . VAL A 1 74 ? -12.437 2.429 8.622 1.00 97.38 74 VAL A CA 1
ATOM 518 C C . VAL A 1 74 ? -11.370 3.095 7.761 1.00 97.38 74 VAL A C 1
ATOM 520 O O . VAL A 1 74 ? -10.703 2.402 6.996 1.00 97.38 74 VAL A O 1
ATOM 523 N N . ALA A 1 75 ? -11.191 4.414 7.885 1.00 96.25 75 ALA A N 1
ATOM 524 C CA . ALA A 1 75 ? -10.149 5.144 7.170 1.00 96.25 75 ALA A CA 1
ATOM 525 C C . ALA A 1 75 ? -8.760 4.613 7.539 1.00 96.25 75 ALA A C 1
ATOM 5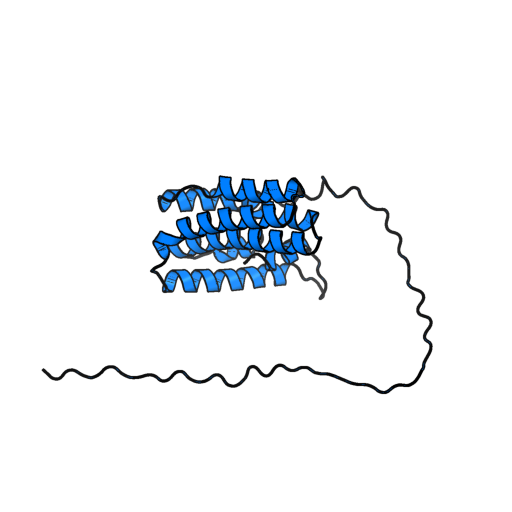27 O O . ALA A 1 75 ? -7.949 4.381 6.650 1.00 96.25 75 ALA A O 1
ATOM 528 N N . TYR A 1 76 ? -8.521 4.350 8.826 1.00 97.12 76 TYR A N 1
ATOM 529 C CA . TYR A 1 76 ? -7.277 3.776 9.323 1.00 97.12 76 TYR A CA 1
ATOM 530 C C . TYR A 1 76 ? -6.954 2.424 8.684 1.00 97.12 76 TYR A C 1
ATOM 532 O O . TYR A 1 76 ? -5.861 2.239 8.145 1.00 97.12 76 TYR A O 1
ATOM 540 N N . LEU A 1 77 ? -7.909 1.488 8.694 1.00 97.81 77 LEU A N 1
ATOM 541 C CA . LEU A 1 77 ? -7.698 0.190 8.057 1.00 97.81 77 LEU A CA 1
ATOM 542 C C . LEU A 1 77 ? -7.534 0.304 6.544 1.00 97.81 77 LEU A C 1
ATOM 544 O O . LEU A 1 77 ? -6.665 -0.364 5.993 1.00 97.81 77 LEU A O 1
ATOM 548 N N . ALA A 1 78 ? -8.336 1.143 5.882 1.00 97.19 78 ALA A N 1
ATOM 549 C CA . ALA A 1 78 ? -8.223 1.355 4.444 1.00 97.19 78 ALA A CA 1
ATOM 550 C C . ALA A 1 78 ? -6.829 1.883 4.082 1.00 97.19 78 ALA A C 1
ATOM 552 O O . ALA A 1 78 ? -6.161 1.277 3.261 1.00 97.19 78 ALA A O 1
ATOM 553 N N . GLN A 1 79 ? -6.348 2.930 4.755 1.00 96.56 79 GLN A N 1
ATOM 554 C CA . GLN A 1 79 ? -5.019 3.506 4.532 1.00 96.56 79 GLN A CA 1
ATOM 555 C C . GLN A 1 79 ? -3.897 2.469 4.661 1.00 96.56 79 GLN A C 1
ATOM 557 O O . GLN A 1 79 ? -3.085 2.325 3.754 1.00 96.56 79 GLN A O 1
ATOM 562 N N . LEU A 1 80 ? -3.878 1.697 5.753 1.00 97.88 80 LEU A N 1
ATOM 563 C CA . LEU A 1 80 ? -2.875 0.644 5.946 1.00 97.88 80 LEU A CA 1
ATOM 564 C C . LEU A 1 80 ? -2.934 -0.430 4.850 1.00 97.88 80 LEU A C 1
ATOM 566 O O . LEU A 1 80 ? -1.895 -0.918 4.410 1.00 97.88 80 LEU A O 1
ATOM 570 N N . SER A 1 81 ? -4.139 -0.803 4.419 1.00 97.81 81 SER A N 1
ATOM 571 C CA . SER A 1 81 ? -4.329 -1.785 3.354 1.00 97.81 81 SER A CA 1
ATOM 572 C C . SER A 1 81 ? -3.945 -1.262 1.971 1.00 97.81 81 SER A C 1
ATOM 574 O O . SER A 1 81 ? -3.423 -2.046 1.189 1.00 97.81 81 SER A O 1
ATOM 576 N N . ILE A 1 82 ? -4.152 0.025 1.673 1.00 96.75 82 ILE A N 1
ATOM 577 C CA . ILE A 1 82 ? -3.709 0.622 0.403 1.00 96.75 82 ILE A CA 1
ATOM 578 C C . ILE A 1 82 ? -2.184 0.610 0.323 1.00 96.75 82 ILE A C 1
ATOM 580 O O . ILE A 1 82 ? -1.629 0.197 -0.694 1.00 96.75 82 ILE A O 1
ATOM 584 N N . VAL A 1 83 ? -1.499 0.986 1.412 1.00 97.56 83 VAL A N 1
ATOM 585 C CA . VAL A 1 83 ? -0.033 0.897 1.482 1.00 97.56 83 VAL A CA 1
ATOM 586 C C . VAL A 1 83 ? 0.418 -0.540 1.222 1.00 97.56 83 VAL A C 1
ATOM 588 O O . VAL A 1 83 ? 1.253 -0.769 0.356 1.00 97.56 83 VAL A O 1
ATOM 591 N N . GLU A 1 84 ? -0.140 -1.528 1.927 1.00 98.31 84 GLU A N 1
ATOM 592 C CA . GLU A 1 84 ? 0.236 -2.932 1.716 1.00 98.31 84 GLU A CA 1
ATOM 593 C C . GLU A 1 84 ? -0.037 -3.405 0.283 1.00 98.31 84 GLU A C 1
ATOM 595 O O . GLU A 1 84 ? 0.816 -4.065 -0.316 1.00 98.31 84 GLU A O 1
ATOM 600 N N . GLY A 1 85 ? -1.191 -3.051 -0.281 1.00 98.00 85 GLY A N 1
ATOM 601 C CA . GLY A 1 85 ? -1.572 -3.441 -1.631 1.00 98.00 85 GLY A CA 1
ATOM 602 C C . GLY A 1 85 ? -0.615 -2.897 -2.695 1.00 98.00 85 GLY A C 1
ATOM 603 O O . GLY A 1 85 ? -0.204 -3.662 -3.569 1.00 98.00 85 GLY A O 1
ATOM 604 N N . HIS A 1 86 ? -0.144 -1.652 -2.563 1.00 98.06 86 HIS A N 1
ATOM 605 C CA . HIS A 1 86 ? 0.900 -1.082 -3.428 1.00 98.06 86 HIS A CA 1
ATOM 606 C C . HIS A 1 86 ? 2.185 -1.905 -3.418 1.00 98.06 86 HIS A C 1
ATOM 608 O O . HIS A 1 86 ? 2.735 -2.218 -4.474 1.00 98.06 86 HIS A O 1
ATOM 614 N N . LEU A 1 87 ? 2.659 -2.315 -2.241 1.00 98.50 87 LEU A N 1
ATOM 615 C CA . LEU A 1 87 ? 3.913 -3.065 -2.135 1.00 98.50 87 LEU A CA 1
ATOM 616 C C . LEU A 1 87 ? 3.757 -4.504 -2.639 1.00 98.50 87 LEU A C 1
ATOM 618 O O . LEU A 1 87 ? 4.652 -5.043 -3.296 1.00 98.50 87 LEU A O 1
ATOM 622 N N . VAL A 1 88 ? 2.598 -5.123 -2.394 1.00 98.62 88 VAL A N 1
ATOM 623 C CA . VAL A 1 88 ? 2.261 -6.437 -2.957 1.00 98.62 88 VAL A CA 1
ATOM 624 C C . VAL A 1 88 ? 2.217 -6.368 -4.483 1.00 98.62 88 VAL A C 1
ATOM 626 O O . VAL A 1 88 ? 2.818 -7.221 -5.143 1.00 98.62 88 VAL A O 1
ATOM 629 N N . ALA A 1 89 ? 1.553 -5.360 -5.050 1.00 98.19 89 ALA A N 1
ATOM 630 C CA . ALA A 1 89 ? 1.494 -5.146 -6.489 1.00 98.19 89 ALA A CA 1
ATOM 631 C C . ALA A 1 89 ? 2.894 -4.884 -7.061 1.00 98.19 89 ALA A C 1
ATOM 633 O O . ALA A 1 89 ? 3.317 -5.597 -7.968 1.00 98.19 89 ALA A O 1
ATOM 634 N N . ALA A 1 90 ? 3.679 -3.984 -6.469 1.00 98.31 90 ALA A N 1
ATOM 635 C CA . ALA A 1 90 ? 5.050 -3.707 -6.891 1.00 98.31 90 ALA A CA 1
ATOM 636 C C . ALA A 1 90 ? 5.913 -4.982 -6.954 1.00 98.31 90 ALA A C 1
ATOM 638 O O . ALA A 1 90 ? 6.586 -5.240 -7.953 1.00 98.31 90 ALA A O 1
ATOM 639 N N . ALA A 1 91 ? 5.835 -5.858 -5.945 1.00 98.56 91 ALA A N 1
ATOM 640 C CA . ALA A 1 91 ? 6.551 -7.134 -5.966 1.00 98.56 91 ALA A CA 1
ATOM 641 C C . ALA A 1 91 ? 6.104 -8.058 -7.118 1.00 98.56 91 ALA A C 1
ATOM 643 O O . ALA A 1 91 ? 6.923 -8.797 -7.672 1.00 98.56 91 ALA A O 1
ATOM 644 N N . GLN A 1 92 ? 4.821 -8.033 -7.497 1.00 98.31 92 GLN A N 1
ATOM 645 C CA . GLN A 1 92 ? 4.316 -8.790 -8.648 1.00 98.31 92 GLN A CA 1
ATOM 646 C C . GLN A 1 92 ? 4.829 -8.229 -9.973 1.00 98.31 92 GLN A C 1
ATOM 648 O O . GLN A 1 92 ? 5.267 -8.993 -10.833 1.00 98.31 92 GLN A O 1
ATOM 653 N N . PHE A 1 93 ? 4.828 -6.908 -10.125 1.00 97.75 93 PHE A N 1
ATOM 654 C CA . PHE A 1 93 ? 5.360 -6.237 -11.309 1.00 97.75 93 PHE A CA 1
ATOM 655 C C . PHE A 1 93 ? 6.850 -6.533 -11.481 1.00 97.75 93 PHE A C 1
ATOM 657 O O . PHE A 1 93 ? 7.287 -6.936 -12.562 1.00 97.75 93 PHE A O 1
ATOM 664 N N . TYR A 1 94 ? 7.611 -6.482 -10.386 1.00 98.38 94 TYR A N 1
ATOM 665 C CA . TYR A 1 94 ? 9.022 -6.845 -10.393 1.00 98.38 94 TYR A CA 1
ATOM 666 C C . TYR A 1 94 ? 9.230 -8.299 -10.832 1.00 98.38 94 TYR A C 1
ATOM 668 O O . TYR A 1 94 ? 10.049 -8.578 -11.709 1.00 98.38 94 TYR A O 1
ATOM 676 N N . ARG A 1 95 ? 8.439 -9.235 -10.285 1.00 98.12 95 ARG A N 1
ATOM 677 C CA . ARG A 1 95 ? 8.467 -10.658 -10.667 1.00 98.12 95 ARG A CA 1
ATOM 678 C C . ARG A 1 95 ? 8.173 -10.868 -12.157 1.00 98.12 95 ARG A C 1
ATOM 680 O O . ARG A 1 95 ? 8.738 -11.778 -12.762 1.00 98.12 95 ARG A O 1
ATOM 687 N N . ASN A 1 96 ? 7.338 -10.017 -12.749 1.00 97.31 96 ASN A N 1
ATOM 688 C CA . ASN A 1 96 ? 6.992 -10.044 -14.172 1.00 97.31 96 ASN A CA 1
ATOM 689 C C . ASN A 1 96 ? 8.025 -9.337 -15.071 1.00 97.31 96 ASN A C 1
ATOM 691 O O . ASN A 1 96 ? 7.853 -9.298 -16.288 1.00 97.31 96 ASN A O 1
ATOM 695 N N . GLY A 1 97 ? 9.106 -8.798 -14.498 1.00 97.38 97 GLY A N 1
ATOM 696 C CA . GLY A 1 97 ? 10.149 -8.071 -15.222 1.00 97.38 97 GLY A CA 1
ATOM 697 C C . GLY A 1 97 ? 9.829 -6.595 -15.479 1.00 97.38 97 GLY A C 1
ATOM 698 O O . GLY A 1 97 ? 10.631 -5.912 -16.114 1.00 97.38 97 GLY A O 1
ATOM 699 N N . GLN A 1 98 ? 8.707 -6.086 -14.965 1.00 97.12 98 GLN A N 1
ATOM 700 C CA . GLN A 1 98 ? 8.319 -4.674 -15.019 1.00 97.12 98 GLN A CA 1
ATOM 701 C C . GLN A 1 98 ? 8.992 -3.903 -13.875 1.00 97.12 98 GLN A C 1
ATOM 703 O O . GLN A 1 98 ? 8.347 -3.449 -12.935 1.00 97.12 98 GLN A O 1
ATOM 708 N N . VAL A 1 99 ? 10.325 -3.841 -13.908 1.00 96.94 99 VAL A N 1
ATOM 709 C CA . VAL A 1 99 ? 11.132 -3.347 -12.780 1.00 96.94 99 VAL A CA 1
ATOM 710 C C . VAL A 1 99 ? 10.905 -1.861 -12.507 1.00 96.94 99 VAL A C 1
ATOM 712 O O . VAL A 1 99 ? 10.740 -1.487 -11.350 1.00 96.94 99 VAL A O 1
ATOM 715 N N . ASP A 1 100 ? 10.881 -1.024 -13.543 1.00 95.50 100 ASP A N 1
ATOM 716 C CA . ASP A 1 100 ? 10.740 0.425 -13.361 1.00 95.50 100 ASP A CA 1
ATOM 717 C C . ASP A 1 100 ? 9.324 0.783 -12.864 1.00 95.50 100 ASP A C 1
ATOM 719 O O . ASP A 1 100 ? 9.192 1.562 -11.921 1.00 95.50 100 ASP A O 1
ATOM 723 N N . ASP A 1 101 ? 8.287 0.122 -13.399 1.00 95.31 101 ASP A N 1
ATOM 724 C CA . ASP A 1 101 ? 6.900 0.241 -12.917 1.00 95.31 101 ASP A CA 1
ATOM 725 C C . ASP A 1 101 ? 6.778 -0.191 -11.448 1.00 95.31 101 ASP A C 1
ATOM 727 O O . ASP A 1 101 ? 6.122 0.470 -10.649 1.00 95.31 101 ASP A O 1
ATOM 731 N N . ALA A 1 102 ? 7.439 -1.293 -11.072 1.00 97.12 102 ALA A N 1
ATOM 732 C CA . ALA A 1 102 ? 7.439 -1.790 -9.701 1.00 97.12 102 ALA A CA 1
ATOM 733 C C . ALA A 1 102 ? 8.070 -0.796 -8.720 1.00 97.12 102 ALA A C 1
ATOM 735 O O . ALA A 1 102 ? 7.520 -0.563 -7.646 1.00 97.12 102 ALA A O 1
ATOM 736 N N . ILE A 1 103 ? 9.222 -0.216 -9.078 1.00 96.50 103 ILE A N 1
ATOM 737 C CA . ILE A 1 103 ? 9.892 0.797 -8.253 1.00 96.50 103 ILE A CA 1
ATOM 738 C C . ILE A 1 103 ? 8.967 2.001 -8.079 1.00 96.50 103 ILE A C 1
ATOM 740 O O . ILE A 1 103 ? 8.726 2.422 -6.949 1.00 96.50 103 ILE A O 1
ATOM 744 N N . GLY A 1 104 ? 8.398 2.488 -9.180 1.00 93.38 104 GLY A N 1
ATOM 745 C CA . GLY A 1 104 ? 7.426 3.571 -9.181 1.00 93.38 104 GLY A CA 1
ATOM 746 C C . GLY A 1 104 ? 6.256 3.354 -8.236 1.00 93.38 104 GLY A C 1
ATOM 747 O O . GLY A 1 104 ? 6.052 4.118 -7.295 1.00 93.38 104 GLY A O 1
ATOM 748 N N . LEU A 1 105 ? 5.545 2.246 -8.443 1.00 94.88 105 LEU A N 1
ATOM 749 C CA . LEU A 1 105 ? 4.384 1.871 -7.644 1.00 94.88 105 LEU A CA 1
ATOM 750 C C . LEU A 1 105 ? 4.736 1.698 -6.155 1.00 94.88 105 LEU A C 1
ATOM 752 O O . LEU A 1 105 ? 3.935 2.020 -5.286 1.00 94.88 105 LEU A O 1
ATOM 756 N N . SER A 1 106 ? 5.951 1.236 -5.835 1.00 96.50 106 SER A N 1
ATOM 757 C CA . SER A 1 106 ? 6.392 1.064 -4.442 1.00 96.50 106 SER A CA 1
ATOM 758 C C . SER A 1 106 ? 6.661 2.371 -3.692 1.00 96.50 106 SER A C 1
ATOM 760 O O . SER A 1 106 ? 6.634 2.380 -2.461 1.00 96.50 106 SER A O 1
ATOM 762 N N . TYR A 1 107 ? 6.954 3.461 -4.405 1.00 94.81 107 TYR A N 1
ATOM 763 C CA . TYR A 1 107 ? 7.170 4.782 -3.810 1.00 94.81 107 TYR A CA 1
ATOM 764 C C . TYR A 1 107 ? 5.901 5.636 -3.784 1.00 94.81 107 TYR A C 1
ATOM 766 O O . TYR A 1 107 ? 5.868 6.633 -3.062 1.00 94.81 107 TYR A O 1
ATOM 774 N N . HIS A 1 108 ? 4.858 5.226 -4.508 1.00 91.31 108 HIS A N 1
ATOM 775 C CA . HIS A 1 108 ? 3.622 5.987 -4.639 1.00 91.31 108 HIS A CA 1
ATOM 776 C C . HIS A 1 108 ? 2.975 6.346 -3.287 1.00 91.31 108 HIS A C 1
ATOM 778 O O . HIS A 1 108 ? 2.779 7.536 -3.025 1.00 91.31 108 HIS A O 1
ATOM 784 N N . PRO A 1 109 ? 2.808 5.408 -2.325 1.00 92.88 109 PRO A N 1
ATOM 785 C CA . PRO A 1 109 ? 2.194 5.758 -1.046 1.00 92.88 109 PRO A CA 1
ATOM 786 C C . PRO A 1 109 ? 2.966 6.822 -0.250 1.00 92.88 109 PRO A C 1
ATOM 788 O O . PRO A 1 109 ? 2.352 7.618 0.464 1.00 92.88 109 PRO A O 1
ATOM 791 N N . GLU A 1 110 ? 4.306 6.856 -0.352 1.00 91.25 110 GLU A N 1
ATOM 792 C CA . GLU A 1 110 ? 5.131 7.873 0.323 1.00 91.25 110 GLU A CA 1
ATOM 793 C C . GLU A 1 110 ? 4.838 9.273 -0.215 1.00 91.25 110 GLU A C 1
ATOM 795 O O . GLU A 1 110 ? 4.776 10.221 0.568 1.00 91.25 110 GLU A O 1
ATOM 800 N N . ALA A 1 111 ? 4.652 9.393 -1.531 1.00 88.12 111 ALA A N 1
ATOM 801 C CA . ALA A 1 111 ? 4.379 10.663 -2.187 1.00 88.12 111 ALA A CA 1
ATOM 802 C C . ALA A 1 111 ? 2.978 11.198 -1.858 1.00 88.12 111 ALA A C 1
ATOM 804 O O . ALA A 1 111 ? 2.808 12.412 -1.740 1.00 88.12 111 ALA A O 1
ATOM 805 N N . GLU A 1 112 ? 1.998 10.309 -1.680 1.00 86.19 112 GLU A N 1
ATOM 806 C CA . GLU A 1 112 ? 0.588 10.709 -1.676 1.00 86.19 112 GLU A CA 1
ATOM 807 C C . GLU A 1 112 ? -0.089 10.652 -0.302 1.00 86.19 112 GLU A C 1
ATOM 809 O O . GLU A 1 112 ? -0.864 11.548 0.047 1.00 86.19 112 GLU A O 1
ATOM 814 N N . MET A 1 113 ? 0.193 9.626 0.510 1.00 91.94 113 MET A N 1
ATOM 815 C CA . MET A 1 113 ? -0.661 9.318 1.666 1.00 91.94 113 MET A CA 1
ATOM 816 C C . MET A 1 113 ? 0.057 9.081 2.992 1.00 91.94 113 MET A C 1
ATOM 818 O O . MET A 1 113 ? -0.595 9.102 4.045 1.00 91.94 113 MET A O 1
ATOM 822 N N . MET A 1 114 ? 1.379 8.880 2.999 1.00 94.44 114 MET A N 1
ATOM 823 C CA . MET A 1 114 ? 2.074 8.478 4.227 1.00 94.44 114 MET A CA 1
ATOM 824 C C . MET A 1 114 ? 2.001 9.508 5.360 1.00 94.44 114 MET A C 1
ATOM 826 O O . MET A 1 114 ? 2.025 9.117 6.526 1.00 94.44 114 MET A O 1
ATOM 830 N N . ASP A 1 115 ? 1.825 10.801 5.073 1.00 94.12 115 ASP A N 1
ATOM 831 C CA . ASP A 1 115 ? 1.555 11.806 6.113 1.00 94.12 115 ASP A CA 1
ATOM 832 C C . ASP A 1 115 ? 0.259 11.509 6.886 1.00 94.12 115 ASP A C 1
ATOM 834 O O . ASP A 1 115 ? 0.223 11.589 8.120 1.00 94.12 115 ASP A O 1
ATOM 838 N N . ALA A 1 116 ? -0.801 11.110 6.179 1.00 92.88 116 ALA A N 1
ATOM 839 C CA . ALA A 1 116 ? -2.065 10.726 6.794 1.00 92.88 116 ALA A CA 1
ATOM 840 C C . ALA A 1 116 ? -1.947 9.383 7.530 1.00 92.88 116 ALA A C 1
ATOM 842 O O . ALA A 1 116 ? -2.454 9.259 8.648 1.00 92.88 116 ALA A O 1
ATOM 843 N N . VAL A 1 117 ? -1.228 8.412 6.952 1.00 95.75 117 VAL A N 1
ATOM 844 C CA . VAL A 1 117 ? -0.959 7.108 7.581 1.00 95.75 117 VAL A CA 1
ATOM 845 C C . VAL A 1 117 ? -0.213 7.293 8.902 1.00 95.75 117 VAL A C 1
ATOM 847 O O . VAL A 1 117 ? -0.670 6.786 9.923 1.00 95.75 117 VAL A O 1
ATOM 850 N N . ARG A 1 118 ? 0.886 8.064 8.917 1.00 96.62 118 ARG A N 1
ATOM 851 C CA . ARG A 1 118 ? 1.693 8.345 10.121 1.00 96.62 118 ARG A CA 1
ATOM 852 C C . ARG A 1 118 ? 0.885 9.021 11.221 1.00 96.62 118 ARG A C 1
ATOM 854 O O . ARG A 1 118 ? 1.037 8.705 12.401 1.00 96.62 118 ARG A O 1
ATOM 861 N N . LYS A 1 119 ? 0.006 9.952 10.847 1.00 95.06 119 LYS A N 1
ATOM 862 C CA . LYS A 1 119 ? -0.912 10.577 11.800 1.00 95.06 119 LYS A CA 1
ATOM 863 C C . LYS A 1 119 ? -1.873 9.544 12.394 1.00 95.06 119 LYS A C 1
ATOM 865 O O . LYS A 1 119 ? -2.025 9.482 13.611 1.00 95.06 119 LYS A O 1
ATOM 870 N N . SER A 1 120 ? -2.485 8.725 11.543 1.00 93.62 120 SER A N 1
ATOM 871 C CA . SER A 1 120 ? -3.464 7.719 11.951 1.00 93.62 120 SER A CA 1
ATOM 872 C C . SER A 1 120 ? -2.839 6.633 12.838 1.00 93.62 120 SER A C 1
ATOM 874 O O . SER A 1 120 ? -3.383 6.305 13.890 1.00 93.62 120 SER A O 1
ATOM 876 N N . THR A 1 121 ? -1.644 6.136 12.503 1.00 94.69 121 THR A N 1
ATOM 877 C CA . THR A 1 121 ? -0.912 5.164 13.334 1.00 94.69 121 THR A CA 1
ATOM 878 C C . THR A 1 121 ? -0.532 5.733 14.701 1.00 94.69 121 THR A C 1
ATOM 880 O O . THR A 1 121 ? -0.702 5.051 15.715 1.00 94.69 121 THR A O 1
ATOM 883 N N . ALA A 1 122 ? -0.110 7.000 14.766 1.00 95.38 122 ALA A N 1
ATOM 884 C CA . ALA A 1 122 ? 0.167 7.675 16.033 1.00 95.38 122 ALA A CA 1
ATOM 885 C C . ALA A 1 122 ? -1.089 7.808 16.916 1.00 95.38 122 ALA A C 1
ATOM 887 O O . ALA A 1 122 ? -1.017 7.569 18.122 1.00 95.38 122 ALA A O 1
ATOM 888 N N . GLU A 1 123 ? -2.245 8.135 16.329 1.00 94.00 123 GLU A N 1
ATOM 889 C CA . GLU A 1 123 ? -3.535 8.201 17.035 1.00 94.00 123 GLU A CA 1
ATOM 890 C C . GLU A 1 123 ? -3.978 6.830 17.580 1.00 94.00 123 GLU A C 1
ATOM 892 O O . GLU A 1 123 ? -4.587 6.765 18.649 1.00 94.00 123 GLU A O 1
ATOM 897 N N . HIS A 1 124 ? -3.607 5.737 16.904 1.00 93.19 124 HIS A N 1
ATOM 898 C CA . HIS A 1 124 ? -3.858 4.358 17.347 1.00 93.19 124 HIS A CA 1
ATOM 899 C C . HIS A 1 124 ? -2.761 3.797 18.271 1.00 93.19 124 HIS A C 1
ATOM 901 O O . HIS A 1 124 ? -2.864 2.661 18.738 1.00 93.19 124 HIS A O 1
ATOM 907 N N . GLY A 1 125 ? -1.709 4.573 18.558 1.00 95.19 125 GLY A N 1
ATOM 908 C CA . GLY A 1 125 ? -0.604 4.157 19.422 1.00 95.19 125 GLY A CA 1
ATOM 909 C C . GLY A 1 125 ? 0.234 3.008 18.854 1.00 95.19 125 GLY A C 1
ATOM 910 O O . GLY A 1 125 ? 0.837 2.262 19.629 1.00 95.19 125 GLY A O 1
ATOM 911 N N . VAL A 1 126 ? 0.267 2.845 17.528 1.00 95.94 126 VAL A N 1
ATOM 912 C CA . VAL A 1 126 ? 1.069 1.811 16.860 1.00 95.94 126 VAL A CA 1
ATOM 913 C C . VAL A 1 126 ? 2.365 2.401 16.286 1.00 95.94 126 VAL A C 1
ATOM 915 O O . VAL A 1 126 ? 2.416 3.595 15.984 1.00 95.94 126 VAL A O 1
ATOM 918 N N . PRO A 1 127 ? 3.434 1.596 16.139 1.00 95.75 127 PRO A N 1
ATOM 919 C CA . PRO A 1 127 ? 4.669 2.052 15.509 1.00 95.75 127 PRO A CA 1
ATOM 920 C C . PRO A 1 127 ? 4.471 2.508 14.058 1.00 95.75 127 PRO A C 1
ATOM 922 O O . PRO A 1 127 ? 3.615 1.992 13.342 1.00 95.75 127 PRO A O 1
ATOM 925 N N . ASP A 1 128 ? 5.319 3.436 13.618 1.00 95.19 128 ASP A N 1
ATOM 926 C CA . ASP A 1 128 ? 5.380 3.874 12.224 1.00 95.19 128 ASP A CA 1
ATOM 927 C C . ASP A 1 128 ? 5.864 2.736 11.305 1.00 95.19 128 ASP A C 1
ATOM 929 O O . ASP A 1 128 ? 6.896 2.111 11.566 1.00 95.19 128 ASP A O 1
ATOM 933 N N . ILE A 1 129 ? 5.123 2.483 10.221 1.00 97.31 129 ILE A N 1
ATOM 934 C CA . ILE A 1 129 ? 5.443 1.462 9.212 1.00 97.31 129 ILE A CA 1
ATOM 935 C C . ILE A 1 129 ? 6.393 1.977 8.120 1.00 97.31 129 ILE A C 1
ATOM 937 O O . ILE A 1 129 ? 6.971 1.165 7.395 1.00 97.31 129 ILE A O 1
ATOM 941 N N . THR A 1 130 ? 6.592 3.301 8.023 1.00 96.31 130 THR A N 1
ATOM 942 C CA . THR A 1 130 ? 7.424 3.961 6.999 1.00 96.31 130 THR A CA 1
ATOM 943 C C . THR A 1 130 ? 8.804 3.306 6.843 1.00 96.31 130 THR A C 1
ATOM 945 O O . THR A 1 130 ? 9.186 3.006 5.712 1.00 96.31 130 THR A O 1
ATOM 948 N N . PRO A 1 131 ? 9.550 2.979 7.923 1.00 97.19 131 PRO A N 1
ATOM 949 C CA . PRO A 1 131 ? 10.869 2.367 7.770 1.00 97.19 131 PRO A CA 1
ATOM 950 C C . PRO A 1 131 ? 10.842 1.002 7.068 1.00 97.19 131 PRO A C 1
ATOM 952 O O . PRO A 1 131 ? 11.750 0.688 6.302 1.00 97.19 131 PRO A O 1
ATOM 955 N N . ALA A 1 132 ? 9.811 0.183 7.313 1.00 97.75 132 ALA A N 1
ATOM 956 C CA . ALA A 1 132 ? 9.674 -1.122 6.667 1.00 97.75 132 ALA A CA 1
ATOM 957 C C . ALA A 1 132 ? 9.293 -0.975 5.186 1.00 97.75 132 ALA A C 1
ATOM 959 O O . ALA A 1 132 ? 9.832 -1.689 4.342 1.00 97.75 132 ALA A O 1
ATOM 960 N N . MET A 1 133 ? 8.417 -0.016 4.872 1.00 98.19 133 MET A N 1
ATOM 961 C CA . MET A 1 133 ? 8.055 0.328 3.496 1.00 98.19 133 MET A CA 1
ATOM 962 C C . MET A 1 133 ? 9.270 0.817 2.699 1.00 98.19 133 MET A C 1
ATOM 964 O O . MET A 1 133 ? 9.576 0.262 1.650 1.00 98.19 133 MET A O 1
ATOM 968 N N . GLN A 1 134 ? 10.017 1.790 3.227 1.00 97.44 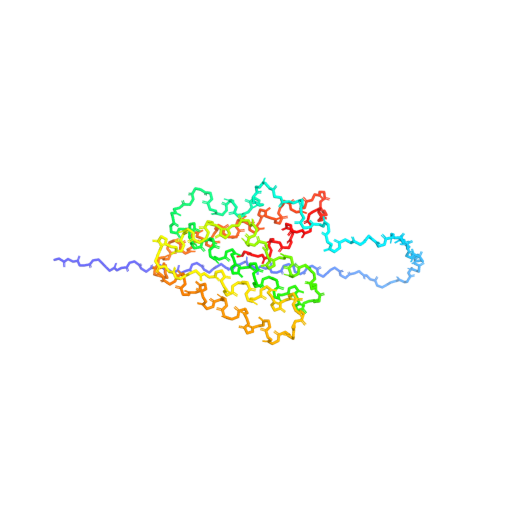134 GLN A N 1
ATOM 969 C CA . GLN A 1 134 ? 11.210 2.327 2.565 1.00 97.44 134 GLN A CA 1
ATOM 970 C C . GLN A 1 134 ? 12.291 1.260 2.364 1.00 97.44 134 GLN A C 1
ATOM 972 O O . GLN A 1 134 ? 12.957 1.244 1.331 1.00 97.44 134 GLN A O 1
ATOM 977 N N . ALA A 1 135 ? 12.448 0.332 3.316 1.00 98.19 135 ALA A N 1
ATOM 978 C CA . ALA A 1 135 ? 13.350 -0.802 3.148 1.00 98.19 135 ALA A CA 1
ATOM 979 C C . ALA A 1 135 ? 12.923 -1.703 1.978 1.00 98.19 135 ALA A C 1
ATOM 981 O O . ALA A 1 135 ? 13.777 -2.119 1.197 1.00 98.19 135 ALA A O 1
ATOM 982 N N . PHE A 1 136 ? 11.622 -1.974 1.822 1.00 98.75 136 PHE A N 1
ATOM 983 C CA . PHE A 1 136 ? 11.097 -2.713 0.674 1.00 98.75 136 PHE A CA 1
ATOM 984 C C . PHE A 1 136 ? 11.356 -1.980 -0.649 1.00 98.75 136 PHE A C 1
ATOM 986 O O . PHE A 1 136 ? 11.964 -2.571 -1.545 1.00 98.75 136 PHE A O 1
ATOM 993 N N . SER A 1 137 ? 10.994 -0.701 -0.764 1.00 98.38 137 SER A N 1
ATOM 994 C CA . SER A 1 137 ? 11.198 0.071 -2.000 1.00 98.38 137 SER A CA 1
ATOM 995 C C . SER A 1 137 ? 12.686 0.158 -2.371 1.00 98.38 137 SER A C 1
ATOM 997 O O . SER A 1 137 ? 13.055 -0.048 -3.528 1.00 98.38 137 SER A O 1
ATOM 999 N N . ALA A 1 138 ? 13.573 0.299 -1.379 1.00 98.38 138 ALA A N 1
ATOM 1000 C CA . ALA A 1 138 ? 15.018 0.256 -1.591 1.00 98.38 138 ALA A CA 1
ATOM 1001 C C . ALA A 1 138 ? 15.521 -1.105 -2.120 1.00 98.38 138 ALA A C 1
ATOM 1003 O O . ALA A 1 138 ? 16.472 -1.138 -2.903 1.00 98.38 138 ALA A O 1
ATOM 1004 N N . THR A 1 139 ? 14.901 -2.236 -1.744 1.00 98.69 139 THR A N 1
ATOM 1005 C CA . THR A 1 139 ? 15.268 -3.549 -2.321 1.00 98.69 139 THR A CA 1
ATOM 1006 C C . THR A 1 139 ? 14.906 -3.662 -3.803 1.00 98.69 139 THR A C 1
ATOM 1008 O O . THR A 1 139 ? 15.677 -4.240 -4.576 1.00 98.69 139 THR A O 1
ATOM 1011 N N . LEU A 1 140 ? 13.776 -3.075 -4.216 1.00 98.38 140 LEU A N 1
ATOM 1012 C CA . LEU A 1 140 ? 13.378 -2.993 -5.624 1.00 98.38 140 LEU A CA 1
ATOM 1013 C C . LEU A 1 140 ? 14.334 -2.090 -6.407 1.00 98.38 140 LEU A C 1
ATOM 1015 O O . LEU A 1 140 ? 14.822 -2.480 -7.468 1.00 98.38 140 LEU A O 1
ATOM 1019 N N . GLU A 1 141 ? 14.655 -0.918 -5.859 1.00 98.00 141 GLU A N 1
ATOM 1020 C CA . GLU A 1 141 ? 15.560 0.058 -6.473 1.00 98.00 141 GLU A CA 1
ATOM 1021 C C . GLU A 1 141 ? 16.984 -0.493 -6.645 1.00 98.00 141 GLU A C 1
ATOM 1023 O O . GLU A 1 141 ? 17.616 -0.305 -7.687 1.00 98.00 141 GLU A O 1
ATOM 1028 N N . ALA A 1 142 ? 17.461 -1.273 -5.670 1.00 98.31 142 ALA A N 1
ATOM 1029 C CA . ALA A 1 142 ? 18.727 -2.001 -5.749 1.00 98.31 142 ALA A CA 1
ATOM 1030 C C . ALA A 1 142 ? 18.711 -3.163 -6.762 1.00 98.31 142 ALA A C 1
ATOM 1032 O O . ALA A 1 142 ? 19.744 -3.801 -6.977 1.00 98.31 142 ALA A O 1
ATOM 1033 N N . LYS A 1 143 ? 17.557 -3.450 -7.380 1.00 98.25 143 LYS A N 1
ATOM 1034 C CA . LYS A 1 143 ? 17.333 -4.575 -8.297 1.00 98.25 143 LYS A CA 1
ATOM 1035 C C . LYS A 1 143 ? 17.765 -5.903 -7.672 1.00 98.25 143 LYS A C 1
ATOM 1037 O O . LYS A 1 143 ? 18.425 -6.731 -8.306 1.00 98.25 143 LYS A O 1
ATOM 1042 N N . ALA A 1 144 ? 17.411 -6.080 -6.399 1.00 98.56 144 ALA A N 1
ATOM 1043 C CA . ALA A 1 144 ? 17.799 -7.242 -5.619 1.00 98.56 144 ALA A CA 1
ATOM 1044 C C . ALA A 1 144 ? 17.199 -8.548 -6.190 1.00 98.56 144 ALA A C 1
ATOM 1046 O O . ALA A 1 144 ? 16.207 -8.532 -6.934 1.00 98.56 144 ALA A O 1
ATOM 1047 N N . PRO A 1 145 ? 17.776 -9.715 -5.852 1.00 98.38 145 PRO A N 1
ATOM 1048 C CA . PRO A 1 145 ? 17.155 -11.002 -6.134 1.00 98.38 145 PRO A CA 1
ATOM 1049 C C . PRO A 1 145 ? 15.742 -11.091 -5.540 1.00 98.38 145 PRO A C 1
ATOM 1051 O O . PRO A 1 145 ? 15.497 -10.626 -4.430 1.00 98.38 145 PRO A O 1
ATOM 1054 N N . MET A 1 146 ? 14.827 -11.776 -6.235 1.00 98.12 146 MET A N 1
ATOM 1055 C CA . MET A 1 146 ? 13.419 -11.894 -5.815 1.00 98.12 146 MET A CA 1
ATOM 1056 C C . MET A 1 146 ? 13.251 -12.392 -4.368 1.00 98.12 146 MET A C 1
ATOM 1058 O O . MET A 1 146 ? 12.355 -11.939 -3.668 1.00 98.12 146 MET A O 1
ATOM 1062 N N . ALA A 1 147 ? 14.131 -13.278 -3.893 1.00 98.50 147 ALA A N 1
ATOM 1063 C CA . ALA A 1 147 ? 14.091 -13.780 -2.518 1.00 98.50 147 ALA A CA 1
ATOM 1064 C C . ALA A 1 147 ? 14.313 -12.678 -1.460 1.00 98.50 147 ALA A C 1
ATOM 1066 O O . ALA A 1 147 ? 13.732 -12.739 -0.380 1.00 98.50 147 ALA A O 1
ATOM 1067 N N . GLU A 1 148 ? 15.135 -11.669 -1.760 1.00 98.69 148 GLU A N 1
ATOM 1068 C CA . GLU A 1 148 ? 15.368 -10.529 -0.863 1.00 98.69 148 GLU A CA 1
ATOM 1069 C C . GLU A 1 148 ? 14.164 -9.580 -0.861 1.00 98.69 148 GLU A C 1
ATOM 1071 O O . GLU A 1 148 ? 13.743 -9.127 0.202 1.00 98.69 148 GLU A O 1
ATOM 1076 N N . ILE A 1 149 ? 13.550 -9.364 -2.028 1.00 98.75 149 ILE A N 1
ATOM 1077 C CA . ILE A 1 149 ? 12.314 -8.578 -2.167 1.00 98.75 149 ILE A CA 1
ATOM 1078 C C . ILE A 1 149 ? 11.157 -9.252 -1.421 1.00 98.75 149 ILE A C 1
ATOM 1080 O O . ILE A 1 149 ? 10.414 -8.589 -0.707 1.00 98.75 149 ILE A O 1
ATOM 1084 N N . GLU A 1 150 ? 11.014 -10.575 -1.527 1.00 98.56 150 GLU A N 1
ATOM 1085 C CA . GLU A 1 150 ? 9.998 -11.335 -0.787 1.00 98.56 150 GLU A CA 1
ATOM 1086 C C . GLU A 1 150 ? 10.219 -11.265 0.729 1.00 98.56 150 GLU A C 1
ATOM 1088 O O . GLU A 1 150 ? 9.254 -11.155 1.486 1.00 98.56 150 GLU A O 1
ATOM 1093 N N . ALA A 1 151 ? 11.476 -11.282 1.182 1.00 98.75 151 ALA A N 1
ATOM 1094 C CA . ALA A 1 151 ? 11.801 -11.106 2.594 1.00 98.75 151 ALA A CA 1
ATOM 1095 C C . ALA A 1 151 ? 11.450 -9.693 3.091 1.00 98.75 151 ALA A C 1
ATOM 1097 O O . ALA A 1 151 ? 10.881 -9.551 4.176 1.00 98.75 151 ALA A O 1
ATOM 1098 N N . ALA A 1 152 ? 11.737 -8.658 2.297 1.00 98.69 152 ALA A N 1
ATOM 1099 C CA . ALA A 1 152 ? 11.364 -7.284 2.618 1.00 98.69 152 ALA A CA 1
ATOM 1100 C C . ALA A 1 152 ? 9.837 -7.083 2.601 1.00 98.69 152 ALA A C 1
ATOM 1102 O O . ALA A 1 152 ? 9.294 -6.469 3.520 1.0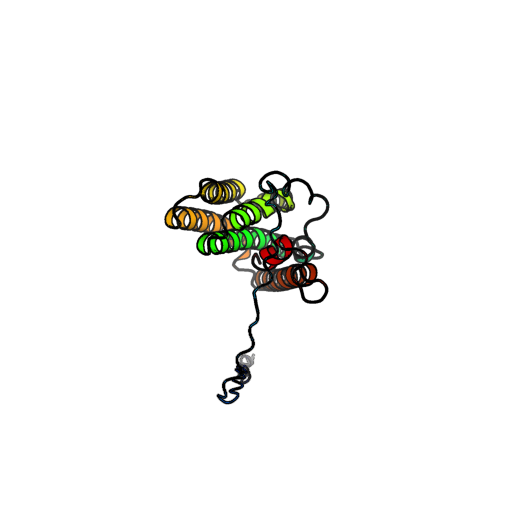0 98.69 152 ALA A O 1
ATOM 1103 N N . LEU A 1 153 ? 9.133 -7.678 1.628 1.00 98.75 153 LEU A N 1
ATOM 1104 C CA . LEU A 1 153 ? 7.669 -7.660 1.557 1.00 98.75 153 LEU A CA 1
ATOM 1105 C C . LEU A 1 153 ? 7.053 -8.318 2.797 1.00 98.75 153 LEU A C 1
ATOM 1107 O O . LEU A 1 153 ? 6.148 -7.768 3.416 1.00 98.75 153 LEU A O 1
ATOM 1111 N N . ALA A 1 154 ? 7.577 -9.473 3.211 1.00 98.75 154 ALA A N 1
ATOM 1112 C CA . ALA A 1 154 ? 7.113 -10.146 4.419 1.00 98.75 154 ALA A CA 1
ATOM 1113 C C . ALA A 1 154 ? 7.319 -9.286 5.680 1.00 98.75 154 ALA A C 1
ATOM 1115 O O . ALA A 1 154 ? 6.473 -9.298 6.575 1.00 98.75 154 ALA A O 1
ATOM 1116 N N . ALA A 1 155 ? 8.418 -8.528 5.754 1.00 98.56 155 ALA A N 1
ATOM 1117 C CA . ALA A 1 155 ? 8.686 -7.631 6.873 1.00 98.56 155 ALA A CA 1
ATOM 1118 C C . ALA A 1 155 ? 7.677 -6.472 6.944 1.00 98.56 155 ALA A C 1
ATOM 1120 O O . ALA A 1 155 ? 7.149 -6.195 8.023 1.00 98.56 155 ALA A O 1
ATOM 1121 N N . VAL A 1 156 ? 7.364 -5.827 5.815 1.00 98.31 156 VAL A N 1
ATOM 1122 C CA . VAL A 1 156 ? 6.363 -4.748 5.792 1.00 98.31 156 VAL A CA 1
ATOM 1123 C C . VAL A 1 156 ? 4.941 -5.273 6.000 1.00 98.31 156 VAL A C 1
ATOM 1125 O O . VAL A 1 156 ? 4.220 -4.696 6.809 1.00 98.31 156 VAL A O 1
ATOM 1128 N N . SER A 1 157 ? 4.561 -6.419 5.423 1.00 98.56 157 SER A N 1
ATOM 1129 C CA . SER A 1 157 ? 3.271 -7.064 5.721 1.00 98.56 157 SER A CA 1
ATOM 1130 C C . SER A 1 157 ? 3.131 -7.415 7.205 1.00 98.56 157 SER A C 1
ATOM 1132 O O . SER A 1 157 ? 2.060 -7.253 7.786 1.00 98.56 157 SER A O 1
ATOM 1134 N N . ALA A 1 158 ? 4.208 -7.844 7.872 1.00 98.44 158 ALA A N 1
ATOM 1135 C CA . ALA A 1 158 ? 4.182 -8.074 9.316 1.00 98.44 158 ALA A CA 1
ATOM 1136 C C . ALA A 1 158 ? 3.986 -6.770 10.112 1.00 98.44 158 ALA A C 1
ATOM 1138 O O . ALA A 1 158 ? 3.240 -6.761 11.095 1.00 98.44 158 ALA A O 1
ATOM 1139 N N . ALA A 1 159 ? 4.619 -5.671 9.689 1.00 98.25 159 ALA A N 1
ATOM 1140 C CA . ALA A 1 159 ? 4.436 -4.356 10.302 1.00 98.25 159 ALA A CA 1
ATOM 1141 C C . ALA A 1 159 ? 3.001 -3.834 10.114 1.00 98.25 159 ALA A C 1
ATOM 1143 O O . ALA A 1 159 ? 2.381 -3.393 11.082 1.00 98.25 159 ALA A O 1
ATOM 1144 N N . VAL A 1 160 ? 2.442 -3.962 8.906 1.00 98.25 160 VAL A N 1
ATOM 1145 C CA . VAL A 1 160 ? 1.049 -3.601 8.607 1.00 98.25 160 VAL A CA 1
ATOM 1146 C C . VAL A 1 160 ? 0.077 -4.458 9.415 1.00 98.25 160 VAL A C 1
ATOM 1148 O O . VAL A 1 160 ? -0.810 -3.917 10.072 1.00 98.25 160 VAL A O 1
ATOM 1151 N N . ALA A 1 161 ? 0.267 -5.777 9.464 1.00 97.81 161 ALA A N 1
ATOM 1152 C CA . ALA A 1 161 ? -0.585 -6.663 10.254 1.00 97.81 161 ALA A CA 1
ATOM 1153 C C . ALA A 1 161 ? -0.562 -6.310 11.754 1.00 97.81 161 ALA A C 1
ATOM 1155 O O . ALA A 1 161 ? -1.602 -6.337 12.417 1.00 97.81 161 ALA A O 1
ATOM 1156 N N . ALA A 1 162 ? 0.605 -5.944 12.296 1.00 97.56 162 ALA A N 1
ATOM 1157 C CA . ALA A 1 162 ? 0.722 -5.464 13.670 1.00 97.56 162 ALA A CA 1
ATOM 1158 C C . ALA A 1 162 ? -0.008 -4.125 13.876 1.00 97.56 162 ALA A C 1
ATOM 1160 O O . ALA A 1 162 ? -0.696 -3.960 14.883 1.00 97.56 162 ALA A O 1
ATOM 1161 N N . ALA A 1 163 ? 0.084 -3.203 12.913 1.00 97.69 163 ALA A N 1
ATOM 1162 C CA . ALA A 1 163 ? -0.641 -1.936 12.939 1.00 97.69 163 ALA A CA 1
ATOM 1163 C C . ALA A 1 163 ? -2.166 -2.138 12.858 1.00 97.69 163 ALA A C 1
ATOM 11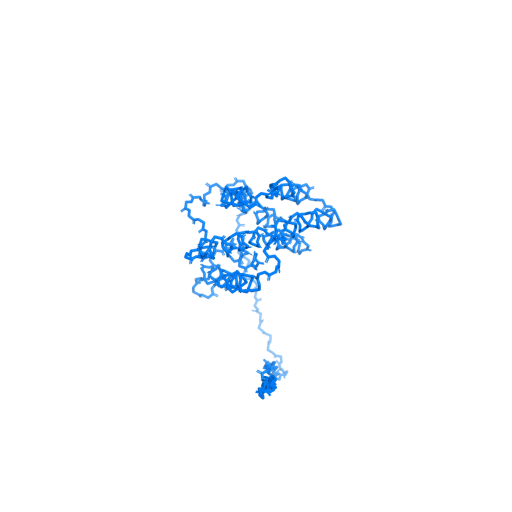65 O O . ALA A 1 163 ? -2.914 -1.466 13.561 1.00 97.69 163 ALA A O 1
ATOM 1166 N N . GLN A 1 164 ? -2.652 -3.108 12.083 1.00 97.31 164 GLN A N 1
ATOM 1167 C CA . GLN A 1 164 ? -4.081 -3.428 11.971 1.00 97.31 164 GLN A CA 1
ATOM 1168 C C . GLN A 1 164 ? -4.636 -4.214 13.174 1.00 97.31 164 GLN A C 1
ATOM 1170 O O . GLN A 1 164 ? -5.854 -4.298 13.356 1.00 97.31 164 GLN A O 1
ATOM 1175 N N . ALA A 1 165 ? -3.773 -4.803 14.011 1.00 96.00 165 ALA A N 1
ATOM 1176 C CA . ALA A 1 165 ? -4.172 -5.663 15.126 1.00 96.00 165 ALA A CA 1
ATOM 1177 C C . ALA A 1 165 ? -5.195 -5.043 16.108 1.00 96.00 165 ALA A C 1
ATOM 1179 O O . ALA A 1 165 ? -6.093 -5.788 16.527 1.00 96.00 165 ALA A O 1
ATOM 1180 N N . PRO A 1 166 ? -5.144 -3.736 16.452 1.00 92.44 166 PRO A N 1
ATOM 1181 C CA . PRO A 1 166 ? -6.146 -3.093 17.305 1.00 92.44 166 PRO A CA 1
ATOM 1182 C C . PRO A 1 166 ? -7.586 -3.226 16.784 1.00 92.44 166 PRO A C 1
ATOM 1184 O O . PRO A 1 166 ? -8.505 -3.404 17.578 1.00 92.44 166 PRO A O 1
ATOM 1187 N N . GLU A 1 167 ? -7.782 -3.256 15.462 1.00 93.25 167 GLU A N 1
ATOM 1188 C CA . GLU A 1 167 ? -9.101 -3.383 14.821 1.00 93.25 167 GLU A CA 1
ATOM 1189 C C . GLU A 1 167 ? -9.441 -4.824 14.393 1.00 93.25 167 GLU A C 1
ATOM 1191 O O . GLU A 1 167 ? -10.486 -5.091 13.792 1.00 93.25 167 GLU A O 1
ATOM 1196 N N . SER A 1 168 ? -8.593 -5.807 14.716 1.00 88.75 168 SER A N 1
ATOM 1197 C CA . SER A 1 168 ? -8.747 -7.197 14.254 1.00 88.75 168 SER A CA 1
ATOM 1198 C C . SER A 1 168 ? -10.088 -7.847 14.640 1.00 88.75 168 SER A C 1
ATOM 1200 O O . SER A 1 168 ? -10.631 -8.648 13.869 1.00 88.75 168 SER A O 1
ATOM 1202 N N . GLY A 1 169 ? -10.649 -7.480 15.798 1.00 91.81 169 GLY A N 1
ATOM 1203 C CA . GLY A 1 169 ? -11.946 -7.957 16.291 1.00 91.81 169 GLY A CA 1
ATOM 1204 C C . GLY A 1 169 ? -13.162 -7.226 15.708 1.00 91.81 169 GLY A C 1
ATOM 1205 O O . GLY A 1 169 ? -14.292 -7.691 15.871 1.00 91.81 169 GLY A O 1
ATOM 1206 N N . ASN A 1 170 ? -12.960 -6.108 15.010 1.00 95.44 170 ASN A N 1
ATOM 1207 C CA . ASN A 1 170 ? -14.032 -5.247 14.528 1.00 95.44 170 ASN A CA 1
ATOM 1208 C C . ASN A 1 170 ? -14.456 -5.622 13.100 1.00 95.44 170 ASN A C 1
ATOM 1210 O O . ASN A 1 170 ? -14.097 -4.981 12.112 1.00 95.44 170 ASN A O 1
ATOM 1214 N N . LEU A 1 171 ? -15.230 -6.705 12.976 1.00 96.56 171 LEU A N 1
ATOM 1215 C C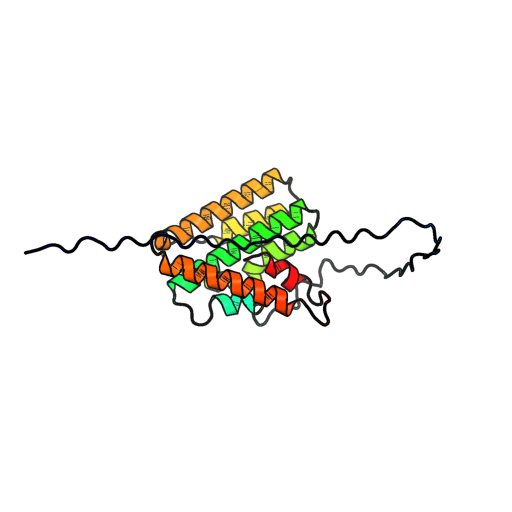A . LEU A 1 171 ? -15.625 -7.251 11.669 1.00 96.56 171 LEU A CA 1
ATOM 1216 C C . LEU A 1 171 ? -16.374 -6.246 10.783 1.00 96.56 171 LEU A C 1
ATOM 1218 O O . LEU A 1 171 ? -16.223 -6.297 9.564 1.00 96.56 171 LEU A O 1
ATOM 1222 N N . SER A 1 172 ? -17.166 -5.343 11.372 1.00 97.25 172 SER A N 1
ATOM 1223 C CA . SER A 1 172 ? -17.883 -4.315 10.609 1.00 97.25 172 SER A CA 1
ATOM 1224 C C . SER A 1 172 ? -16.910 -3.331 9.969 1.00 97.25 172 SER A C 1
ATOM 1226 O O . SER A 1 172 ? -17.010 -3.079 8.772 1.00 97.25 172 SER A O 1
ATOM 1228 N N . VAL A 1 173 ? -15.948 -2.824 10.746 1.00 97.25 173 VAL A N 1
ATOM 1229 C CA . VAL A 1 173 ? -14.923 -1.890 10.258 1.00 97.25 173 VAL A CA 1
ATOM 1230 C C . VAL A 1 173 ? -14.064 -2.548 9.181 1.00 97.25 173 VAL A C 1
ATOM 1232 O O . VAL A 1 173 ? -13.895 -1.990 8.103 1.00 97.25 173 VAL A O 1
ATOM 1235 N N . ARG A 1 174 ? -13.617 -3.788 9.411 1.00 96.81 174 ARG A N 1
ATOM 1236 C CA . ARG A 1 174 ? -12.825 -4.554 8.434 1.00 96.81 174 ARG A CA 1
ATOM 1237 C C . ARG A 1 174 ? -13.568 -4.792 7.120 1.00 96.81 174 ARG A C 1
ATOM 1239 O O . ARG A 1 174 ? -12.981 -4.679 6.049 1.00 96.81 174 ARG A O 1
ATOM 1246 N N . THR A 1 175 ? -14.854 -5.133 7.196 1.00 97.75 175 THR A N 1
ATOM 1247 C CA . THR A 1 175 ? -15.664 -5.386 5.995 1.00 97.75 175 THR A CA 1
ATOM 1248 C C . THR A 1 175 ? -15.940 -4.094 5.226 1.00 97.75 175 THR A C 1
ATOM 1250 O O . THR A 1 175 ? -15.929 -4.120 3.998 1.00 97.75 175 THR A O 1
ATOM 1253 N N . ASP A 1 176 ? -16.159 -2.968 5.917 1.00 98.06 176 ASP A N 1
ATOM 1254 C CA . ASP A 1 176 ? -16.347 -1.674 5.250 1.00 98.06 176 ASP A CA 1
ATOM 1255 C C . ASP A 1 176 ? -15.053 -1.185 4.587 1.00 98.06 176 ASP A C 1
ATOM 1257 O O . ASP A 1 176 ? -15.080 -0.784 3.426 1.00 98.06 176 ASP A O 1
ATOM 1261 N N . ALA A 1 177 ? -13.909 -1.308 5.269 1.00 97.75 177 ALA A N 1
ATOM 1262 C CA . ALA A 1 177 ? -12.603 -1.008 4.685 1.00 97.75 177 ALA A CA 1
ATOM 1263 C C . ALA A 1 177 ? -12.367 -1.832 3.408 1.00 97.75 177 ALA A C 1
ATOM 1265 O O . ALA A 1 177 ? -12.091 -1.261 2.357 1.00 97.75 177 ALA A O 1
ATOM 1266 N N . LEU A 1 178 ? -12.604 -3.149 3.445 1.00 97.19 178 LEU A N 1
ATOM 1267 C CA . LEU A 1 178 ? -12.497 -4.004 2.258 1.00 97.19 178 LEU A CA 1
ATOM 1268 C C . LEU A 1 178 ? -13.429 -3.558 1.120 1.00 97.19 178 LEU A C 1
ATOM 1270 O O . LEU A 1 178 ? -13.020 -3.494 -0.037 1.00 97.19 178 LEU A O 1
ATOM 1274 N N . ALA A 1 179 ? -14.686 -3.233 1.427 1.00 97.69 179 ALA A N 1
ATOM 1275 C CA . ALA A 1 179 ? -15.629 -2.761 0.417 1.00 97.69 179 ALA A CA 1
ATOM 1276 C C . ALA A 1 179 ? -15.190 -1.432 -0.220 1.00 97.69 179 ALA A C 1
ATOM 1278 O O . ALA A 1 179 ? -15.521 -1.170 -1.377 1.00 97.69 179 ALA A O 1
ATOM 1279 N N . ARG A 1 180 ? -14.467 -0.590 0.524 1.00 96.69 180 ARG A N 1
ATOM 1280 C CA . ARG A 1 180 ? -13.894 0.668 0.036 1.00 96.69 180 ARG A CA 1
ATOM 1281 C C . ARG A 1 180 ? -12.670 0.434 -0.841 1.00 96.69 180 ARG A C 1
ATOM 1283 O O . ARG A 1 180 ? -12.629 1.020 -1.913 1.00 96.69 180 ARG A O 1
ATOM 1290 N N . LEU A 1 181 ? -11.771 -0.477 -0.467 1.00 97.00 181 LEU A N 1
ATOM 1291 C CA . LEU A 1 181 ? -10.624 -0.875 -1.299 1.00 97.00 181 LEU A CA 1
ATOM 1292 C C . LEU A 1 181 ? -11.073 -1.390 -2.672 1.00 97.00 181 LEU A C 1
ATOM 1294 O O . LEU A 1 181 ? -10.602 -0.923 -3.700 1.00 97.00 181 LEU A O 1
ATOM 1298 N N . VAL A 1 182 ? -12.090 -2.258 -2.712 1.00 96.75 182 VAL A N 1
ATOM 1299 C CA . VAL A 1 182 ? -12.644 -2.765 -3.983 1.00 96.75 182 VAL A CA 1
ATOM 1300 C C . VAL A 1 182 ? -13.223 -1.638 -4.850 1.00 96.75 182 VAL A C 1
ATOM 1302 O O . VAL A 1 182 ? -13.116 -1.675 -6.074 1.00 96.75 182 VAL A O 1
ATOM 1305 N N . LYS A 1 183 ? -13.850 -0.626 -4.238 1.00 95.38 183 LYS A N 1
ATOM 1306 C CA . LYS A 1 183 ? -14.353 0.546 -4.973 1.00 95.38 183 LYS A CA 1
ATOM 1307 C C . LYS A 1 183 ? -13.222 1.439 -5.468 1.00 95.38 183 LYS A C 1
ATOM 1309 O O . LYS A 1 183 ? -13.348 1.973 -6.561 1.00 95.38 183 LYS A O 1
ATOM 1314 N N . ALA A 1 184 ? -12.163 1.593 -4.681 1.00 93.94 184 ALA A N 1
ATOM 1315 C CA . ALA A 1 184 ? -10.983 2.353 -5.057 1.00 93.94 184 ALA A CA 1
ATOM 1316 C C . ALA A 1 184 ? -10.266 1.702 -6.247 1.00 93.94 184 ALA A C 1
ATOM 1318 O O . ALA A 1 184 ? -10.121 2.358 -7.269 1.00 93.94 184 ALA A O 1
ATOM 1319 N N . SER A 1 185 ? -10.015 0.386 -6.198 1.00 95.06 185 SER A N 1
ATOM 1320 C CA . SER A 1 185 ? -9.522 -0.400 -7.345 1.00 95.06 185 SER A CA 1
ATOM 1321 C C . SER A 1 185 ? -10.354 -0.164 -8.610 1.00 95.06 185 SER A C 1
ATOM 1323 O O . SER A 1 185 ? -9.821 0.119 -9.681 1.00 95.06 185 SER A O 1
ATOM 1325 N N . ALA A 1 186 ? -11.686 -0.228 -8.490 1.00 92.56 186 ALA A N 1
ATOM 1326 C CA . ALA A 1 186 ? -12.580 0.021 -9.617 1.00 92.56 186 ALA A CA 1
ATOM 1327 C C . ALA A 1 186 ? -12.530 1.478 -10.115 1.00 92.56 186 ALA A C 1
ATOM 1329 O O . ALA A 1 186 ? -12.749 1.712 -11.303 1.00 92.56 186 ALA A O 1
ATOM 1330 N N . SER A 1 187 ? -12.274 2.440 -9.225 1.00 91.44 187 SER A N 1
ATOM 1331 C CA . SER A 1 187 ? -12.105 3.852 -9.571 1.00 91.44 187 SER A CA 1
ATOM 1332 C C . SER A 1 187 ? -10.824 4.067 -10.369 1.00 91.44 187 SER A C 1
ATOM 1334 O O . SER A 1 187 ? -10.912 4.659 -11.439 1.00 91.44 187 SER A O 1
ATOM 1336 N N . GLU A 1 188 ? -9.687 3.524 -9.926 1.00 92.06 188 GLU A N 1
ATOM 1337 C CA . GLU A 1 188 ? -8.415 3.648 -10.657 1.00 92.06 188 GLU A CA 1
ATOM 1338 C C . GLU A 1 188 ? -8.456 2.921 -12.001 1.00 92.06 188 GLU A C 1
ATOM 1340 O O . GLU A 1 188 ? -8.064 3.452 -13.042 1.00 92.06 188 GLU A O 1
ATOM 1345 N N . TYR A 1 189 ? -9.055 1.727 -12.032 1.00 93.06 189 TYR A N 1
ATOM 1346 C CA . TYR A 1 189 ? -9.274 1.023 -13.293 1.00 93.06 189 TYR A CA 1
ATOM 1347 C C . TYR A 1 189 ? -10.182 1.823 -14.239 1.00 93.06 189 TYR A C 1
ATOM 1349 O O . TYR A 1 189 ? -9.955 1.871 -15.441 1.00 93.06 189 TYR A O 1
ATOM 1357 N N . GLY A 1 190 ? -11.241 2.444 -13.716 1.00 90.75 190 GLY A N 1
ATOM 1358 C CA . GLY A 1 190 ? -12.148 3.261 -14.519 1.00 90.75 190 GLY A CA 1
ATOM 1359 C C . GLY A 1 190 ? -11.503 4.555 -15.018 1.00 90.75 190 GLY A C 1
ATOM 1360 O O . GLY A 1 190 ? -11.753 4.947 -16.155 1.00 90.75 190 GLY A O 1
ATOM 1361 N N . GLY A 1 191 ? -10.689 5.202 -14.181 1.00 88.50 191 GLY A N 1
ATOM 1362 C CA . GLY A 1 191 ? -9.983 6.446 -14.492 1.00 88.50 191 GLY A CA 1
ATOM 1363 C C . GLY A 1 191 ? -8.836 6.262 -15.482 1.00 88.50 191 GLY A C 1
ATOM 1364 O O . GLY A 1 191 ? -8.569 7.159 -16.273 1.00 88.50 191 GLY A O 1
ATOM 1365 N N . SER A 1 192 ? -8.223 5.079 -15.506 1.00 92.06 192 SER A N 1
ATOM 1366 C CA . SER A 1 192 ? -7.120 4.760 -16.418 1.00 92.06 192 SER A CA 1
ATOM 1367 C C . SER A 1 192 ? -7.531 4.428 -17.854 1.00 92.06 192 SER A C 1
ATOM 1369 O O . SER A 1 192 ? -6.658 4.264 -18.709 1.00 92.06 192 SER A O 1
ATOM 1371 N N . ILE A 1 193 ? -8.834 4.308 -18.142 1.00 92.50 193 ILE A N 1
ATOM 1372 C CA . ILE A 1 193 ? -9.345 3.888 -19.451 1.00 92.50 193 ILE A CA 1
ATOM 1373 C C . ILE A 1 193 ? -10.076 5.035 -20.154 1.00 92.50 193 ILE A C 1
ATOM 1375 O O . ILE A 1 193 ? -11.164 5.445 -19.747 1.00 92.50 193 ILE A O 1
ATOM 1379 N N . GLU A 1 194 ? -9.569 5.445 -21.316 1.00 91.44 194 GLU A N 1
ATOM 1380 C CA . GLU A 1 194 ? -10.249 6.359 -22.233 1.00 91.44 194 GLU A CA 1
ATOM 1381 C C . GLU A 1 194 ? -10.473 5.689 -23.590 1.00 91.44 194 GLU A C 1
ATOM 1383 O O . GLU A 1 194 ? -9.585 5.074 -24.172 1.00 91.44 194 GLU A O 1
ATOM 1388 N N . ASN A 1 195 ? -11.693 5.795 -24.126 1.00 93.81 195 ASN A N 1
ATOM 1389 C CA . ASN A 1 195 ? -12.073 5.215 -25.425 1.00 93.81 195 ASN A CA 1
ATOM 1390 C C . ASN A 1 195 ? -11.798 3.699 -25.572 1.00 93.81 195 ASN A C 1
ATOM 1392 O O . ASN A 1 195 ? -11.711 3.192 -26.689 1.00 93.81 195 ASN A O 1
ATOM 1396 N N . GLY A 1 196 ? -11.732 2.964 -24.456 1.00 93.69 196 GLY A N 1
ATOM 1397 C CA . GLY A 1 196 ? -11.464 1.522 -24.440 1.00 93.69 196 GLY A CA 1
ATOM 1398 C C . GLY A 1 196 ? -9.979 1.150 -24.474 1.00 93.69 196 GLY A C 1
ATOM 1399 O O . GLY A 1 196 ? -9.667 -0.031 -24.616 1.00 93.69 196 GLY A O 1
ATOM 1400 N N . GLU A 1 197 ? -9.085 2.127 -24.331 1.00 94.06 197 GLU A N 1
ATOM 1401 C CA . GLU A 1 197 ? -7.636 1.946 -24.247 1.00 94.06 197 GLU A CA 1
ATOM 1402 C C . GLU A 1 197 ? -7.115 2.482 -22.907 1.00 94.06 197 GLU A C 1
ATOM 1404 O O . GLU A 1 197 ? -7.729 3.361 -22.306 1.00 94.06 197 GLU A O 1
ATOM 1409 N N . VAL A 1 198 ? -5.987 1.945 -22.435 1.00 92.56 198 VAL A N 1
ATOM 1410 C CA . VAL A 1 198 ? -5.294 2.481 -21.253 1.00 92.56 198 VAL A CA 1
ATOM 1411 C C . VAL A 1 198 ? -4.665 3.819 -21.634 1.00 92.56 198 VAL A C 1
ATOM 1413 O O . VAL A 1 198 ? -3.731 3.851 -22.436 1.00 92.56 198 VAL A O 1
ATOM 1416 N N . SER A 1 199 ? -5.198 4.908 -21.086 1.00 92.44 199 SER A N 1
ATOM 1417 C CA . SER A 1 199 ? -4.707 6.277 -21.277 1.00 92.44 199 SER A CA 1
ATOM 1418 C C . SER A 1 199 ? -3.772 6.722 -20.159 1.00 92.44 199 SER A C 1
ATOM 1420 O O . SER A 1 199 ? -2.871 7.517 -20.417 1.00 92.44 199 SER A O 1
ATOM 1422 N N . ASP A 1 200 ? -3.952 6.173 -18.956 1.00 89.31 200 ASP A N 1
ATOM 1423 C CA . ASP A 1 200 ? -3.073 6.385 -17.809 1.00 89.31 200 ASP A CA 1
ATOM 1424 C C . ASP A 1 200 ? -2.547 5.041 -17.297 1.00 89.31 200 ASP A C 1
ATOM 1426 O O . ASP A 1 200 ? -3.277 4.221 -16.739 1.00 89.31 200 ASP A O 1
ATOM 1430 N N . VAL A 1 201 ? -1.262 4.790 -17.539 1.00 89.12 201 VAL A N 1
ATOM 1431 C CA . VAL A 1 201 ? -0.612 3.529 -17.168 1.00 89.12 201 VAL A CA 1
ATOM 1432 C C . VAL A 1 201 ? -0.394 3.435 -15.657 1.00 89.12 201 VAL A C 1
ATOM 1434 O O . VAL A 1 201 ? -0.470 2.332 -15.119 1.00 89.12 201 VAL A O 1
ATOM 1437 N N . MET A 1 202 ? -0.151 4.556 -14.970 1.00 85.62 202 MET A N 1
ATOM 1438 C CA . MET A 1 202 ? 0.095 4.547 -13.526 1.00 85.62 202 MET A CA 1
ATOM 1439 C C . MET A 1 202 ? -1.191 4.245 -12.768 1.00 85.62 202 MET A C 1
ATOM 1441 O O . MET A 1 202 ? -1.229 3.234 -12.067 1.00 85.62 202 MET A O 1
ATOM 1445 N N . ALA A 1 203 ? -2.276 4.969 -13.051 1.00 87.19 203 ALA A N 1
ATOM 1446 C CA . ALA A 1 203 ? -3.594 4.661 -12.491 1.00 87.19 203 ALA A CA 1
ATOM 1447 C C . ALA A 1 203 ? -4.038 3.217 -12.823 1.00 87.19 203 ALA A C 1
ATOM 1449 O O . ALA A 1 203 ? -4.643 2.512 -12.010 1.00 87.19 203 ALA A O 1
ATOM 1450 N N . TYR A 1 204 ? -3.690 2.704 -14.013 1.00 92.06 204 TYR A N 1
ATOM 1451 C CA . TYR A 1 204 ? -3.961 1.305 -14.355 1.00 92.06 204 TYR A CA 1
ATOM 1452 C C . TYR A 1 204 ? -3.194 0.337 -13.444 1.00 92.06 204 TYR A C 1
ATOM 1454 O O . TYR A 1 204 ? -3.767 -0.644 -12.964 1.00 92.06 204 TYR A O 1
ATOM 1462 N N . HIS A 1 205 ? -1.913 0.600 -13.176 1.00 91.69 205 HIS A N 1
ATOM 1463 C CA . HIS A 1 205 ? -1.103 -0.198 -12.256 1.00 91.69 205 HIS A CA 1
ATOM 1464 C C . HIS A 1 205 ? -1.603 -0.099 -10.809 1.00 91.69 205 HIS A C 1
ATOM 1466 O O . HIS A 1 205 ? -1.716 -1.128 -10.141 1.00 91.69 205 HIS A O 1
ATOM 1472 N N . GLU A 1 206 ? -1.989 1.090 -10.353 1.00 90.31 206 GLU A N 1
ATOM 1473 C CA . GLU A 1 206 ? -2.561 1.328 -9.023 1.00 90.31 206 GLU A CA 1
ATOM 1474 C C . GLU A 1 206 ? -3.892 0.622 -8.813 1.00 90.31 206 GLU A C 1
ATOM 1476 O O . GLU A 1 206 ? -4.181 0.160 -7.713 1.00 90.31 206 GLU A O 1
ATOM 1481 N N . SER A 1 207 ? -4.673 0.386 -9.868 1.00 93.62 207 SER A N 1
ATOM 1482 C CA . SER A 1 207 ? -5.883 -0.434 -9.749 1.00 93.62 207 SER A CA 1
ATOM 1483 C C . SER A 1 207 ? -5.618 -1.853 -9.214 1.00 93.62 207 SER A C 1
ATOM 1485 O O . SER A 1 207 ? -6.520 -2.474 -8.641 1.00 93.62 207 SER A O 1
ATOM 1487 N N . HIS A 1 208 ? -4.383 -2.357 -9.344 1.00 92.81 208 HIS A N 1
ATOM 1488 C CA . HIS A 1 208 ? -3.933 -3.638 -8.792 1.00 92.81 208 HIS A CA 1
ATOM 1489 C C . HIS A 1 208 ? -3.444 -3.556 -7.333 1.00 92.81 208 HIS A C 1
ATOM 1491 O O . HIS A 1 208 ? -3.121 -4.595 -6.753 1.00 92.81 208 HIS A O 1
ATOM 1497 N N . ALA A 1 209 ? -3.365 -2.356 -6.756 1.00 93.06 209 ALA A N 1
ATOM 1498 C CA . ALA A 1 209 ? -2.754 -2.053 -5.464 1.00 93.06 209 ALA A CA 1
ATOM 1499 C C . ALA A 1 209 ? -3.746 -1.964 -4.283 1.00 93.06 209 ALA A C 1
ATOM 1501 O O . ALA A 1 209 ? -3.396 -1.439 -3.227 1.00 93.06 209 ALA A O 1
ATOM 1502 N N . PHE A 1 210 ? -4.968 -2.486 -4.432 1.00 91.12 210 PHE A N 1
ATOM 1503 C CA . PHE A 1 210 ? -6.044 -2.455 -3.426 1.00 91.12 210 PHE A CA 1
ATOM 1504 C C . PHE A 1 210 ? -6.614 -3.856 -3.168 1.00 91.12 210 PHE A C 1
ATOM 1506 O O . PHE A 1 210 ? -7.023 -4.121 -2.012 1.00 91.12 210 PHE A O 1
#

Foldseek 3Di:
DDDDDDDDDDDDDPPDPDPPPPPDDDDDDDDDDPDDDPDDDDPDDPPLPPPQPPDDDDPQCLLVQLLPPDDLLLNLLLLLQLLLLLLVLLLVCVVVVVLSLSLVSLCSCVRHPLVVNVVSLVVVVADRLVVLSVCLSVCSVVVHDSVVNVVSSVSSVVSSCRSNVVCPPVVVSVVSSVVSLLVSLVSLCVVQDDPRDRPDPNSNSSSSSD

Radius of gyration: 22.57 Å; chains: 1; bounding box: 58×42×79 Å

Sequence (210 aa):
MTQTPPRQTAPRRWRNLALAGAAVGFAAGPMAAQVAPLRVTLPAPDLGAQLWTVQSEGGEGGEAGAVAGASQEVAYLAQLSIVEGHLVAAAQFYRNGQVDDAIGLSYHPEAEMMDAVRKSTAEHGVPDITPAMQAFSATLEAKAPMAEIEAALAAVSAAVAAAQAPESGNLSVRTDALARLVKASASEYGGSIENGEVSDVMAYHESHAF